Protein AF-A0AAN8EWN0-F1 (afdb_monomer_lite)

Organism: Trichostrongylus colubriformis (NCBI:txid6319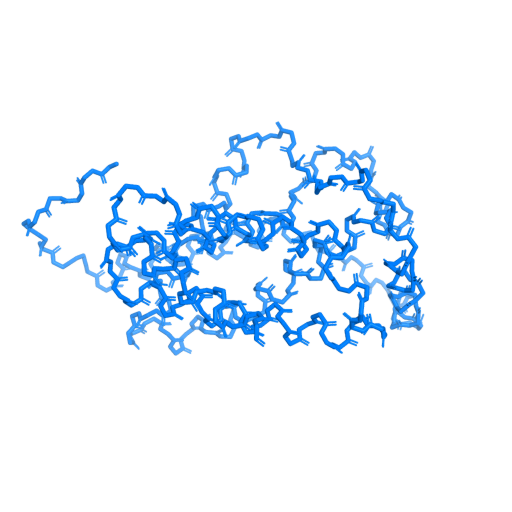)

pLDDT: mean 83.31, std 15.7, range [28.8, 97.0]

Structure (mmCIF, N/CA/C/O backbone):
data_AF-A0AAN8EWN0-F1
#
_entry.id   AF-A0AAN8EWN0-F1
#
loop_
_atom_site.group_PDB
_atom_site.id
_atom_site.type_symbol
_atom_site.label_atom_id
_atom_site.label_alt_id
_atom_site.label_comp_id
_atom_site.label_asym_id
_atom_site.label_entity_id
_atom_site.label_seq_id
_atom_site.pdbx_PDB_ins_code
_atom_site.Cartn_x
_atom_site.Cartn_y
_atom_site.Cartn_z
_atom_site.occupancy
_atom_site.B_iso_or_equiv
_atom_site.auth_seq_id
_atom_site.auth_comp_id
_atom_site.auth_asym_id
_atom_site.auth_atom_id
_atom_site.pdbx_PDB_model_num
ATOM 1 N N . MET A 1 1 ? -8.394 14.386 13.362 1.00 36.59 1 MET A N 1
ATOM 2 C CA . MET A 1 1 ? -9.702 14.010 13.940 1.00 36.59 1 MET A CA 1
ATOM 3 C C . MET A 1 1 ? -9.421 13.329 15.277 1.00 36.59 1 MET A C 1
ATOM 5 O O . MET A 1 1 ? -8.908 12.221 15.274 1.00 36.59 1 MET A O 1
ATOM 9 N N . ARG A 1 2 ? -9.574 14.026 16.414 1.00 28.80 2 ARG A N 1
ATOM 10 C CA . ARG A 1 2 ? -9.386 13.406 17.740 1.00 28.80 2 ARG A CA 1
ATOM 11 C C . ARG A 1 2 ? -10.613 12.540 18.017 1.00 28.80 2 ARG A C 1
ATOM 13 O O . ARG A 1 2 ? -11.717 13.071 18.034 1.00 28.80 2 ARG A O 1
ATOM 20 N N . LEU A 1 3 ? -10.412 11.236 18.166 1.00 39.28 3 LEU A N 1
ATOM 21 C CA . LEU A 1 3 ? -11.462 10.308 18.568 1.00 39.28 3 LEU A CA 1
ATOM 22 C C . LEU A 1 3 ? -11.752 10.523 20.061 1.00 39.28 3 LEU A C 1
ATOM 24 O O . LEU A 1 3 ? -10.843 10.489 20.890 1.00 39.28 3 LEU A O 1
ATOM 28 N N . ASP A 1 4 ? -13.006 10.847 20.362 1.00 33.34 4 ASP A N 1
ATOM 29 C CA . ASP A 1 4 ? -13.536 11.086 21.703 1.00 33.34 4 ASP A CA 1
ATOM 30 C C . ASP A 1 4 ? -13.502 9.774 22.527 1.00 33.34 4 ASP A C 1
ATOM 32 O O . ASP A 1 4 ? -13.934 8.739 22.016 1.00 33.34 4 ASP A O 1
ATOM 36 N N . PRO A 1 5 ? -13.009 9.761 23.784 1.00 40.59 5 PRO A N 1
ATOM 37 C CA . PRO A 1 5 ? -12.875 8.541 24.591 1.00 40.59 5 PRO A CA 1
ATOM 38 C C . PRO A 1 5 ? -14.204 7.883 24.995 1.00 40.59 5 PRO A C 1
ATOM 40 O O . PRO A 1 5 ? -14.198 6.802 25.581 1.00 40.59 5 PRO A O 1
ATOM 43 N N . SER A 1 6 ? -15.344 8.509 24.704 1.00 41.94 6 SER A N 1
ATOM 44 C CA . SER A 1 6 ? -16.688 8.042 25.068 1.00 41.94 6 SER A CA 1
ATOM 45 C C . SER A 1 6 ? -17.271 6.960 24.138 1.00 41.94 6 SER A C 1
ATOM 47 O O . SER A 1 6 ? -18.490 6.812 24.052 1.00 41.94 6 SER A O 1
ATOM 49 N N . HIS A 1 7 ? -16.427 6.181 23.447 1.00 46.91 7 HIS A N 1
ATOM 50 C CA . HIS A 1 7 ? -16.829 5.191 22.441 1.00 46.91 7 HIS A CA 1
ATOM 51 C C . HIS A 1 7 ? -17.875 4.178 22.948 1.00 46.91 7 HIS A C 1
ATOM 53 O O . HIS A 1 7 ? -17.554 3.089 23.424 1.00 46.91 7 HIS A O 1
ATOM 59 N N . GLN A 1 8 ? -19.151 4.477 22.688 1.00 46.50 8 GLN A N 1
ATOM 60 C CA . GLN A 1 8 ? -20.096 3.464 22.238 1.00 46.50 8 GLN A CA 1
ATOM 61 C C . GLN A 1 8 ? -19.407 2.701 21.105 1.00 46.50 8 GLN A C 1
ATOM 63 O O . GLN A 1 8 ? -19.072 3.280 20.069 1.00 46.50 8 GLN A O 1
ATOM 68 N N . HIS A 1 9 ? -19.127 1.415 21.318 1.00 59.38 9 HIS A N 1
ATOM 69 C CA . HIS A 1 9 ? -18.630 0.545 20.263 1.00 59.38 9 HIS A CA 1
ATOM 70 C C . HIS A 1 9 ? -19.565 0.678 19.057 1.00 59.38 9 HIS A C 1
ATOM 72 O O . HIS A 1 9 ? -20.738 0.312 19.146 1.00 59.38 9 HIS A O 1
ATOM 78 N N . TYR A 1 10 ? -19.065 1.219 17.939 1.00 68.19 10 TYR A N 1
ATOM 79 C CA . TYR A 1 10 ? -19.813 1.206 16.685 1.00 68.19 10 TYR A CA 1
ATOM 80 C C . TYR A 1 10 ? -20.301 -0.218 16.430 1.00 68.19 10 TYR A C 1
ATOM 82 O O . TYR A 1 10 ? -19.543 -1.180 16.611 1.00 68.19 10 TYR A O 1
ATOM 90 N N . SER A 1 11 ? -21.566 -0.356 16.031 1.00 84.00 11 SER A N 1
ATOM 91 C CA . SER A 1 11 ? -22.147 -1.676 15.812 1.00 84.00 11 SER A CA 1
ATOM 92 C C . SER A 1 11 ? -21.288 -2.469 14.821 1.00 84.00 11 SER A C 1
ATOM 94 O O . SER A 1 11 ? -20.677 -1.908 13.904 1.00 84.00 11 SER A O 1
ATOM 96 N N . ALA A 1 12 ? -21.227 -3.791 14.993 1.00 84.31 12 ALA A N 1
ATOM 97 C CA . ALA A 1 12 ? -20.472 -4.659 14.087 1.00 84.31 12 ALA A CA 1
ATOM 98 C C . ALA A 1 12 ? -20.878 -4.444 12.614 1.00 84.31 12 ALA A C 1
ATOM 100 O O . ALA A 1 12 ? -20.032 -4.487 11.724 1.00 84.31 12 ALA A O 1
ATOM 101 N N . GLN A 1 13 ? -22.151 -4.112 12.375 1.00 88.19 13 GLN A N 1
ATOM 102 C CA . GLN A 1 13 ? -22.680 -3.772 11.055 1.00 88.19 13 GLN A CA 1
ATOM 103 C C . GLN A 1 13 ? -22.034 -2.512 10.466 1.00 88.19 13 GLN A C 1
ATOM 105 O O . GLN A 1 13 ? -21.612 -2.541 9.315 1.00 88.19 13 GLN A O 1
ATOM 110 N N . VAL A 1 14 ? -21.892 -1.429 11.240 1.00 90.25 14 VAL A N 1
ATOM 111 C CA . VAL A 1 14 ? -21.248 -0.190 10.761 1.00 90.25 14 VAL A CA 1
ATOM 112 C C . VAL A 1 14 ? -19.791 -0.450 10.380 1.00 90.25 14 VAL A C 1
ATOM 114 O O . VAL A 1 14 ? -19.349 -0.023 9.314 1.00 90.25 14 VAL A O 1
ATOM 117 N N . ARG A 1 15 ? -19.057 -1.211 11.202 1.00 89.94 15 ARG A N 1
ATOM 118 C CA . ARG A 1 15 ? -17.666 -1.586 10.897 1.00 89.94 15 ARG A CA 1
ATOM 119 C C . ARG A 1 15 ? -17.571 -2.432 9.625 1.00 89.94 15 ARG A C 1
ATOM 121 O O . ARG A 1 15 ? -16.674 -2.222 8.813 1.00 89.94 15 ARG A O 1
ATOM 128 N N . GLN A 1 16 ? -18.516 -3.346 9.417 1.00 92.00 16 GLN A N 1
ATOM 129 C CA . GLN A 1 16 ? -18.584 -4.145 8.197 1.00 92.00 16 GLN A CA 1
ATOM 130 C C . GLN A 1 16 ? -18.899 -3.289 6.961 1.00 92.00 16 GLN A C 1
ATOM 132 O O . GLN A 1 16 ? -18.260 -3.473 5.929 1.00 92.00 16 GLN A O 1
ATOM 137 N N . TYR A 1 17 ? -19.834 -2.340 7.048 1.00 93.69 17 TYR A N 1
ATOM 138 C CA . TYR A 1 17 ? -20.141 -1.441 5.931 1.00 93.69 17 TYR A CA 1
ATOM 139 C C . TYR A 1 17 ? -18.965 -0.532 5.576 1.00 93.69 17 TYR A C 1
ATOM 141 O O . TYR A 1 17 ? -18.682 -0.358 4.394 1.00 93.69 17 TYR A O 1
ATOM 149 N N . ALA A 1 18 ? -18.234 -0.023 6.571 1.00 93.38 18 ALA A N 1
ATOM 150 C CA . ALA A 1 18 ? -17.010 0.739 6.331 1.00 93.38 18 ALA A CA 1
ATOM 151 C C . ALA A 1 18 ? -15.962 -0.090 5.565 1.00 93.38 18 ALA A C 1
ATOM 153 O O . ALA A 1 18 ? -15.340 0.418 4.635 1.00 93.38 18 ALA A O 1
ATOM 154 N N . MET A 1 19 ? -15.817 -1.379 5.900 1.00 94.38 19 MET A N 1
ATOM 155 C CA . MET A 1 19 ? -14.915 -2.294 5.190 1.00 94.38 19 MET A CA 1
ATOM 156 C C . MET A 1 19 ? -15.366 -2.621 3.765 1.00 94.38 19 MET A C 1
ATOM 158 O O . MET A 1 19 ? -14.533 -2.737 2.870 1.00 94.38 19 MET A O 1
ATOM 162 N N . GLU A 1 20 ? -16.667 -2.792 3.522 1.00 95.31 20 GLU A N 1
ATOM 163 C CA . GLU A 1 20 ? -17.161 -3.007 2.154 1.00 95.31 20 GLU A CA 1
ATOM 164 C C . GLU A 1 20 ? -17.027 -1.744 1.299 1.00 95.31 20 GLU A C 1
ATOM 166 O O . GLU A 1 20 ? -16.689 -1.831 0.116 1.00 95.31 20 GLU A O 1
ATOM 171 N N . LEU A 1 21 ? -17.238 -0.566 1.892 1.00 95.50 21 LEU A N 1
ATOM 172 C CA . LEU A 1 21 ? -17.039 0.704 1.206 1.00 95.50 21 LEU A CA 1
ATOM 173 C C . LEU A 1 21 ? -15.566 0.898 0.836 1.00 95.50 21 LEU A C 1
ATOM 175 O O . LEU A 1 21 ? -15.267 1.167 -0.325 1.00 95.50 21 LEU A O 1
ATOM 179 N N . SER A 1 22 ? -14.644 0.693 1.782 1.00 95.38 22 SER A N 1
ATOM 180 C CA . SER A 1 22 ? -13.209 0.816 1.508 1.00 95.38 22 SER A CA 1
ATOM 181 C C . SER A 1 22 ? -12.742 -0.189 0.456 1.00 95.38 22 SER A C 1
ATOM 183 O O . SER A 1 22 ? -12.018 0.170 -0.471 1.00 95.38 22 SER A O 1
ATOM 185 N N . ARG A 1 23 ? -13.227 -1.433 0.528 1.00 94.94 23 ARG A N 1
ATOM 186 C CA . ARG A 1 23 ? -12.988 -2.451 -0.498 1.00 94.94 23 ARG A CA 1
ATOM 187 C C . ARG A 1 23 ? -13.473 -2.001 -1.876 1.00 94.94 23 ARG A C 1
ATOM 189 O O . ARG A 1 23 ? -12.750 -2.193 -2.848 1.00 94.94 23 ARG A O 1
ATOM 196 N N . SER A 1 24 ? -14.663 -1.413 -1.962 1.00 93.94 24 SER A N 1
ATOM 197 C CA . SER A 1 24 ? -15.244 -0.942 -3.227 1.00 93.94 24 SER A CA 1
ATOM 198 C C . SER A 1 24 ? -14.448 0.220 -3.820 1.00 93.94 24 SER A C 1
ATOM 200 O O . SER A 1 24 ? -14.167 0.212 -5.015 1.00 93.94 24 SER A O 1
ATO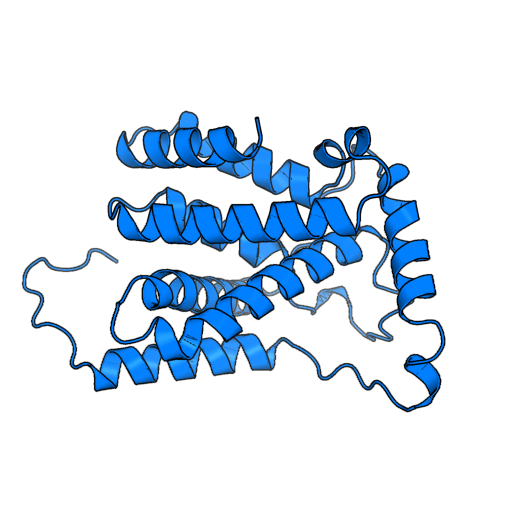M 202 N N . VAL A 1 25 ? -14.016 1.169 -2.983 1.00 93.62 25 VAL A N 1
ATOM 203 C CA . VAL A 1 25 ? -13.123 2.268 -3.385 1.00 93.62 25 VAL A CA 1
ATOM 204 C C . VAL A 1 25 ? -11.817 1.713 -3.952 1.00 93.62 25 VAL A C 1
ATOM 206 O O . VAL A 1 25 ? -11.452 2.039 -5.076 1.00 93.62 25 VAL A O 1
ATOM 209 N N . LEU A 1 26 ? -11.147 0.807 -3.236 1.00 92.44 26 LEU A N 1
ATOM 210 C CA . LEU A 1 26 ? -9.885 0.219 -3.698 1.00 92.44 26 LEU A CA 1
ATOM 211 C C . LEU A 1 26 ? -10.051 -0.552 -5.016 1.00 92.44 26 LEU A C 1
ATOM 213 O O . LEU A 1 26 ? -9.246 -0.390 -5.930 1.00 92.44 26 LEU A O 1
ATOM 217 N N . LEU A 1 27 ? -11.121 -1.343 -5.141 1.00 90.00 27 LEU A N 1
ATOM 218 C CA . LEU A 1 27 ? -11.434 -2.080 -6.367 1.00 90.00 27 LEU A CA 1
ATOM 219 C C . LEU A 1 27 ? -11.766 -1.159 -7.546 1.00 90.00 27 LEU A C 1
ATOM 221 O O . LEU A 1 27 ? -11.471 -1.526 -8.676 1.00 90.00 27 LEU A O 1
ATOM 225 N N . SER A 1 28 ? -12.332 0.027 -7.303 1.00 86.31 28 SER A N 1
ATOM 226 C CA . SER A 1 28 ? -12.645 0.989 -8.370 1.00 86.31 28 SER A CA 1
ATOM 227 C C . SER A 1 28 ? -11.400 1.511 -9.096 1.00 86.31 28 SER A C 1
ATOM 229 O O . SER A 1 28 ? -11.479 1.860 -10.271 1.00 86.31 28 SER A O 1
ATOM 231 N N . SER A 1 29 ? -10.247 1.496 -8.422 1.00 77.94 29 SER A N 1
ATOM 232 C CA . SER A 1 29 ? -8.954 1.885 -8.997 1.00 77.94 29 SER A CA 1
ATOM 233 C C . SER A 1 29 ? -8.167 0.732 -9.595 1.00 77.94 29 SER A C 1
ATOM 235 O O . SER A 1 29 ? -7.217 0.953 -10.349 1.00 77.94 29 SER A O 1
ATOM 237 N N . PHE A 1 30 ? -8.542 -0.506 -9.283 1.00 76.62 30 PHE A N 1
ATOM 238 C CA . PHE A 1 30 ? -7.982 -1.667 -9.953 1.00 76.62 30 PHE A CA 1
ATOM 239 C C . PHE A 1 30 ? -8.706 -1.790 -11.286 1.00 76.62 30 PHE A C 1
ATOM 241 O O . PHE A 1 30 ? -9.747 -2.435 -11.384 1.00 76.62 30 PHE A O 1
ATOM 248 N N . ALA A 1 31 ? -8.177 -1.113 -12.308 1.00 64.31 31 ALA A N 1
ATOM 249 C CA . ALA A 1 31 ? -8.687 -1.261 -13.660 1.00 64.31 31 ALA A CA 1
ATOM 250 C C . ALA A 1 31 ? -8.760 -2.762 -13.989 1.00 64.31 31 ALA A C 1
ATOM 252 O O . ALA A 1 31 ? -7.791 -3.481 -13.710 1.00 64.31 31 ALA A O 1
ATOM 253 N N . PRO A 1 32 ? -9.878 -3.262 -14.551 1.00 58.91 32 PRO A N 1
ATOM 254 C CA . PRO A 1 32 ? -9.894 -4.606 -15.087 1.00 58.91 32 PRO A CA 1
ATOM 255 C C . PRO A 1 32 ? -8.807 -4.650 -16.155 1.00 58.91 32 PRO A C 1
ATOM 257 O O . PRO A 1 32 ? -8.902 -3.998 -17.193 1.00 58.91 32 PRO A O 1
ATOM 260 N N . LEU A 1 33 ? -7.724 -5.360 -15.855 1.00 58.06 33 LEU A N 1
ATOM 261 C CA . LEU A 1 33 ? -6.748 -5.704 -16.866 1.00 58.06 33 LEU A CA 1
ATOM 262 C C . LEU A 1 33 ? -7.502 -6.604 -17.834 1.00 58.06 33 LEU A C 1
ATOM 264 O O . LEU A 1 33 ? -7.895 -7.710 -17.462 1.00 58.06 33 LEU A O 1
ATOM 268 N N . ASP A 1 34 ? -7.790 -6.086 -19.026 1.00 52.78 34 ASP A N 1
ATOM 269 C CA . ASP A 1 34 ? -8.396 -6.865 -20.096 1.00 52.78 34 ASP A CA 1
ATOM 270 C C . ASP A 1 34 ? -7.357 -7.879 -20.582 1.00 52.78 34 ASP A C 1
ATOM 272 O O . ASP A 1 34 ? -6.630 -7.679 -21.557 1.00 52.78 34 ASP A O 1
ATOM 276 N N . PHE A 1 35 ? -7.237 -8.969 -19.825 1.00 55.44 35 PHE A N 1
ATOM 277 C CA . PHE A 1 35 ? -6.488 -10.150 -20.204 1.00 55.44 35 PHE A CA 1
ATOM 278 C C . PHE A 1 35 ? -7.289 -10.923 -21.255 1.00 55.44 35 PHE A C 1
ATOM 280 O O . PHE A 1 35 ? -7.622 -12.087 -21.048 1.00 55.44 35 PHE A O 1
ATOM 287 N N . SER A 1 36 ? -7.620 -10.297 -22.391 1.00 56.38 36 SER A N 1
ATOM 288 C CA . SER A 1 36 ? -8.073 -11.071 -23.550 1.00 56.38 36 SER A CA 1
ATOM 289 C C . SER A 1 36 ? -7.067 -12.205 -23.801 1.00 56.38 36 SER A C 1
ATOM 291 O O . SER A 1 36 ? -5.873 -12.025 -23.539 1.00 56.38 36 SER A O 1
ATOM 293 N N . GLU A 1 37 ? -7.523 -13.355 -24.311 1.00 55.44 37 GLU A N 1
ATOM 294 C CA . GLU A 1 37 ? -6.761 -14.622 -24.434 1.00 55.44 37 GLU A CA 1
ATOM 295 C C . GLU A 1 37 ? -5.330 -14.479 -25.008 1.00 55.44 37 GLU A C 1
ATOM 297 O O . GLU A 1 37 ? -4.466 -15.327 -24.797 1.00 55.44 37 GLU A O 1
ATOM 302 N N . LYS A 1 38 ? -5.037 -13.377 -25.709 1.00 58.34 38 LYS A N 1
ATOM 303 C CA . LYS A 1 38 ? -3.718 -13.039 -26.261 1.00 58.34 38 LYS A CA 1
ATOM 304 C C . LYS A 1 38 ? -2.667 -12.620 -25.222 1.00 58.34 38 LYS A C 1
ATOM 306 O O . LYS A 1 38 ? -1.480 -12.706 -25.530 1.00 58.34 38 LYS A O 1
ATOM 311 N N . TRP A 1 39 ? -3.057 -12.150 -24.034 1.00 57.78 39 TRP A N 1
ATOM 312 C CA . TRP A 1 39 ? -2.120 -11.652 -23.012 1.00 57.78 39 TRP A CA 1
ATOM 313 C C . TRP A 1 39 ? -1.596 -12.733 -22.070 1.00 57.78 39 TRP A C 1
ATOM 315 O O . TRP A 1 39 ? -0.553 -12.526 -21.455 1.00 57.78 39 TRP A O 1
ATOM 325 N N . GLU A 1 40 ? -2.274 -13.878 -21.959 1.00 57.94 40 GLU A N 1
ATOM 326 C CA . GLU A 1 40 ? -1.870 -14.943 -21.031 1.00 57.94 40 GLU A CA 1
ATOM 327 C C . GLU A 1 40 ? -0.554 -15.617 -21.453 1.00 57.94 40 GLU A C 1
ATOM 329 O O . GLU A 1 40 ? 0.261 -15.998 -20.606 1.00 57.94 40 GLU A O 1
ATOM 334 N N . ILE A 1 41 ? -0.292 -15.705 -22.762 1.00 65.12 41 ILE A N 1
ATOM 335 C CA . ILE A 1 41 ? 0.922 -16.328 -23.297 1.00 65.12 41 ILE A CA 1
ATOM 336 C C . ILE A 1 41 ? 2.127 -15.411 -23.041 1.00 65.12 41 ILE A C 1
ATOM 338 O O . ILE A 1 41 ? 2.271 -14.343 -23.638 1.00 65.12 41 ILE A O 1
ATOM 342 N N . GLY A 1 42 ? 3.022 -15.845 -22.149 1.00 69.62 42 GLY A N 1
ATOM 343 C CA . GLY A 1 42 ? 4.269 -15.139 -21.843 1.00 69.62 42 GLY A CA 1
ATOM 344 C C . GLY A 1 42 ? 4.106 -13.913 -20.937 1.00 69.62 42 GLY A C 1
ATOM 345 O O . GLY A 1 42 ? 5.039 -13.119 -20.828 1.00 69.62 42 GLY A O 1
ATOM 346 N N . LEU A 1 43 ? 2.961 -13.739 -20.258 1.00 73.62 43 LEU A N 1
ATOM 347 C CA . LEU A 1 43 ? 2.746 -12.628 -19.316 1.00 73.62 43 LEU A CA 1
ATOM 348 C C . LEU A 1 43 ? 3.836 -12.575 -18.241 1.00 73.62 43 LEU A C 1
ATOM 350 O O . LEU A 1 43 ? 4.379 -11.512 -17.938 1.00 73.62 43 LEU A O 1
ATOM 354 N N . LYS A 1 44 ? 4.181 -13.747 -17.696 1.00 78.00 44 LYS A N 1
ATOM 355 C CA . LYS A 1 44 ? 5.271 -13.899 -16.732 1.00 78.00 44 LYS A CA 1
ATOM 356 C C . LYS A 1 44 ? 6.585 -13.391 -17.317 1.00 78.00 44 LYS A C 1
ATOM 358 O O . LYS A 1 44 ? 7.251 -12.593 -16.669 1.00 78.00 44 LYS A O 1
ATOM 363 N N . ASP A 1 45 ? 6.933 -13.806 -18.530 1.00 80.12 45 ASP A N 1
ATOM 364 C CA . ASP A 1 45 ? 8.198 -13.428 -19.164 1.00 80.12 45 ASP A CA 1
ATOM 365 C C . ASP A 1 45 ? 8.264 -11.920 -19.427 1.00 80.12 45 ASP A C 1
ATOM 367 O O . ASP A 1 45 ? 9.285 -11.297 -19.146 1.00 80.12 45 ASP A O 1
ATOM 371 N N . ARG A 1 46 ? 7.148 -11.305 -19.843 1.00 77.19 46 ARG A N 1
ATOM 372 C CA . ARG A 1 46 ? 7.036 -9.845 -20.008 1.00 77.19 46 ARG A CA 1
ATOM 373 C C . ARG A 1 46 ? 7.223 -9.095 -18.693 1.00 77.19 46 ARG A C 1
ATOM 375 O O . ARG A 1 46 ? 7.938 -8.095 -18.662 1.00 77.19 46 ARG A O 1
ATOM 382 N N . PHE A 1 47 ? 6.600 -9.561 -17.609 1.00 78.50 47 PHE A N 1
ATOM 383 C CA . PHE A 1 47 ? 6.808 -8.978 -16.284 1.00 78.50 47 PHE A CA 1
ATOM 384 C C . PHE A 1 47 ? 8.262 -9.123 -15.842 1.00 78.50 47 PHE A C 1
ATOM 386 O O . PHE A 1 47 ? 8.870 -8.133 -15.449 1.00 78.50 47 PHE A O 1
ATOM 393 N N . MET A 1 48 ? 8.845 -10.317 -15.971 1.00 80.38 48 MET A N 1
ATOM 394 C CA . MET A 1 48 ? 10.248 -10.557 -15.625 1.00 80.38 48 MET A CA 1
ATOM 395 C C . MET A 1 48 ? 11.197 -9.676 -16.445 1.00 80.38 48 MET A C 1
ATOM 397 O O . MET A 1 48 ? 12.169 -9.162 -15.901 1.00 80.38 48 MET A O 1
ATOM 401 N N . GLU A 1 49 ? 10.914 -9.442 -17.728 1.00 81.69 49 GLU A N 1
ATOM 402 C CA . GLU A 1 49 ? 11.684 -8.517 -18.563 1.00 81.69 49 GLU A CA 1
ATOM 403 C C . GLU A 1 49 ? 11.604 -7.072 -18.056 1.00 81.69 49 GLU A C 1
ATOM 405 O O . GLU A 1 49 ? 12.627 -6.391 -17.994 1.00 81.69 49 GLU A O 1
ATOM 410 N N . GLN A 1 50 ? 10.422 -6.603 -17.642 1.00 80.25 50 GLN A N 1
ATOM 411 C CA . GLN A 1 50 ? 10.312 -5.285 -17.014 1.00 80.25 50 GLN A CA 1
ATOM 412 C C . GLN A 1 50 ? 11.065 -5.231 -15.690 1.00 80.25 50 GLN A C 1
ATOM 414 O O . GLN A 1 50 ? 11.771 -4.263 -15.431 1.00 80.25 50 GLN A O 1
ATOM 419 N N . PHE A 1 51 ? 10.970 -6.273 -14.869 1.00 82.00 51 PHE A N 1
ATOM 420 C CA . PHE A 1 51 ? 11.631 -6.307 -13.572 1.00 82.00 51 PHE A CA 1
ATOM 421 C C . PHE A 1 51 ? 13.156 -6.353 -13.671 1.00 82.00 51 PHE A C 1
ATOM 423 O O . PHE A 1 51 ? 13.815 -5.749 -12.834 1.00 82.00 51 PHE A O 1
ATOM 430 N N . LYS A 1 52 ? 13.734 -6.908 -14.744 1.00 82.12 52 LYS A N 1
ATOM 431 C CA . LYS A 1 52 ? 15.172 -6.742 -15.036 1.00 82.12 52 LYS A CA 1
ATOM 432 C C . LYS A 1 52 ? 15.583 -5.275 -15.196 1.00 82.12 52 LYS A C 1
ATOM 434 O O . LYS A 1 52 ? 16.719 -4.918 -14.911 1.00 82.12 52 LYS A O 1
ATOM 439 N N . ARG A 1 53 ? 14.674 -4.386 -15.614 1.00 80.56 53 ARG A N 1
ATOM 440 C CA . ARG A 1 53 ? 14.967 -2.944 -15.711 1.00 80.56 53 ARG A CA 1
ATOM 441 C C . ARG A 1 53 ? 15.138 -2.283 -14.342 1.00 80.56 53 ARG A C 1
ATOM 443 O O . ARG A 1 53 ? 15.738 -1.215 -14.287 1.00 80.56 53 ARG A O 1
ATOM 450 N N . LEU A 1 54 ? 14.661 -2.907 -13.257 1.00 76.44 54 LEU A N 1
ATOM 451 C CA . LEU A 1 54 ? 14.877 -2.417 -11.890 1.00 76.44 54 LEU A CA 1
ATOM 452 C C . LEU A 1 54 ? 16.365 -2.389 -11.516 1.00 76.44 54 LEU A C 1
ATOM 454 O O . LEU A 1 54 ? 16.769 -1.517 -10.754 1.00 76.44 54 LEU A O 1
ATOM 458 N N . GLU A 1 55 ? 17.184 -3.286 -12.076 1.00 76.25 55 GLU A N 1
ATOM 459 C CA . GLU A 1 55 ? 18.634 -3.341 -11.819 1.00 76.25 55 GLU A CA 1
ATOM 460 C C . GLU A 1 55 ? 19.360 -2.075 -12.291 1.00 76.25 55 GLU A C 1
ATOM 462 O O . GLU A 1 55 ? 20.366 -1.673 -11.711 1.00 76.25 55 GLU A O 1
ATOM 467 N N . ASN A 1 56 ? 18.815 -1.409 -13.312 1.00 76.25 56 ASN A N 1
ATOM 468 C CA . ASN A 1 56 ? 19.397 -0.216 -13.924 1.00 76.25 56 ASN A CA 1
ATOM 469 C C . ASN A 1 56 ? 18.708 1.073 -13.458 1.00 76.25 56 ASN A C 1
ATOM 471 O O . ASN A 1 56 ? 18.693 2.066 -14.190 1.00 76.25 56 ASN A O 1
ATOM 475 N N . ALA A 1 57 ? 18.096 1.061 -12.270 1.00 70.94 57 ALA A N 1
ATOM 476 C CA . ALA A 1 57 ? 17.391 2.226 -11.767 1.00 70.94 57 ALA A CA 1
ATOM 477 C C . ALA A 1 57 ? 18.346 3.399 -11.490 1.00 70.94 57 ALA A C 1
ATOM 479 O O . ALA A 1 57 ? 19.262 3.240 -10.683 1.00 70.94 57 ALA A O 1
ATOM 480 N N . PRO A 1 58 ? 18.164 4.577 -12.125 1.00 73.88 58 PRO A N 1
ATOM 481 C CA . PRO A 1 58 ? 19.009 5.723 -11.838 1.00 73.88 58 PRO A CA 1
ATOM 482 C C . PRO A 1 58 ? 18.663 6.296 -10.463 1.00 73.88 58 PRO A C 1
ATOM 484 O O . PRO A 1 58 ? 17.489 6.468 -10.124 1.00 73.88 58 PRO A O 1
ATOM 487 N N . ASP A 1 59 ? 19.691 6.684 -9.709 1.00 72.56 59 ASP A N 1
ATOM 488 C CA . ASP A 1 59 ? 19.539 7.205 -8.346 1.00 72.56 59 ASP A CA 1
ATOM 489 C C . ASP A 1 59 ? 18.663 8.472 -8.275 1.00 72.56 59 ASP A C 1
ATOM 491 O O . ASP A 1 59 ? 18.064 8.757 -7.240 1.00 72.56 59 ASP A O 1
ATOM 495 N N . SER A 1 60 ? 18.526 9.229 -9.366 1.00 74.69 60 SER A N 1
ATOM 496 C CA . SER A 1 60 ? 17.688 10.434 -9.433 1.00 74.69 60 SER A CA 1
ATOM 497 C C . SER A 1 60 ? 16.185 10.160 -9.577 1.00 74.69 60 SER A C 1
ATOM 499 O O . SER A 1 60 ? 15.392 11.097 -9.493 1.00 74.69 60 SER A O 1
ATOM 501 N N . CYS A 1 61 ? 15.764 8.910 -9.799 1.00 74.00 61 CYS A N 1
ATOM 502 C CA . CYS A 1 61 ? 14.359 8.605 -10.054 1.00 74.00 61 CYS A CA 1
ATOM 503 C C . CYS A 1 61 ? 13.513 8.613 -8.776 1.00 74.00 61 CYS A C 1
ATOM 505 O O . CYS A 1 61 ? 13.811 7.923 -7.801 1.00 74.00 61 CYS A O 1
ATOM 507 N N . THR A 1 62 ? 12.417 9.364 -8.788 1.00 78.06 62 THR A N 1
ATOM 508 C CA . THR A 1 62 ? 11.450 9.415 -7.691 1.00 78.06 62 THR A CA 1
ATOM 509 C C . THR A 1 62 ? 10.254 8.505 -7.958 1.00 78.06 62 THR A C 1
ATOM 511 O O . THR A 1 62 ? 9.991 8.091 -9.086 1.00 78.06 62 THR A O 1
ATOM 514 N N . VAL A 1 63 ? 9.526 8.168 -6.893 1.00 82.06 63 VAL A N 1
ATOM 515 C CA . VAL A 1 63 ? 8.288 7.387 -6.997 1.00 82.06 63 VAL A CA 1
ATOM 516 C C . VAL A 1 63 ? 7.242 8.185 -7.775 1.00 82.06 63 VAL A C 1
ATOM 518 O O . VAL A 1 63 ? 7.096 9.392 -7.571 1.00 82.06 63 VAL A O 1
ATOM 521 N N . PHE A 1 64 ? 6.510 7.508 -8.662 1.00 83.88 64 PHE A N 1
ATOM 522 C CA . PHE A 1 64 ? 5.363 8.104 -9.338 1.00 83.88 64 PHE A CA 1
ATOM 523 C C . PHE A 1 64 ? 4.293 8.483 -8.310 1.00 83.88 64 PHE A C 1
ATOM 525 O O . PHE A 1 64 ? 3.975 7.709 -7.411 1.00 83.88 64 PHE A O 1
ATOM 532 N N . ARG A 1 65 ? 3.722 9.678 -8.449 1.00 84.81 65 ARG A N 1
ATOM 533 C CA . ARG A 1 65 ? 2.673 10.174 -7.562 1.00 84.81 65 ARG A CA 1
ATOM 534 C C . ARG A 1 65 ? 1.496 10.654 -8.393 1.00 84.81 65 ARG A C 1
ATOM 536 O O . ARG A 1 65 ? 1.679 11.446 -9.316 1.00 84.81 65 ARG A O 1
ATOM 543 N N . CYS A 1 66 ? 0.298 10.187 -8.054 1.00 85.94 66 CYS A N 1
ATOM 544 C CA . CYS A 1 66 ? -0.928 10.618 -8.709 1.00 85.94 66 CYS A CA 1
ATOM 545 C C . CYS A 1 66 ? -1.126 12.130 -8.522 1.00 85.94 66 CYS A C 1
ATOM 547 O O . CYS A 1 66 ? -1.099 12.631 -7.400 1.00 85.94 66 CYS A O 1
ATOM 549 N N . ALA A 1 67 ? -1.373 12.858 -9.616 1.00 85.44 67 ALA A N 1
ATOM 550 C CA . ALA A 1 67 ? -1.568 14.310 -9.577 1.00 85.44 67 ALA A CA 1
ATOM 551 C C . ALA A 1 67 ? -2.873 14.731 -8.870 1.00 85.44 67 ALA A C 1
ATOM 553 O O . ALA A 1 67 ? -3.004 15.865 -8.405 1.00 85.44 67 ALA A O 1
ATOM 554 N N . ARG A 1 68 ? -3.862 13.830 -8.792 1.00 87.06 68 ARG A N 1
ATOM 555 C CA . ARG A 1 68 ? -5.159 14.072 -8.147 1.00 87.06 68 ARG A CA 1
ATOM 556 C C . ARG A 1 68 ? -5.073 13.745 -6.658 1.00 87.06 68 ARG A C 1
ATOM 558 O O . ARG A 1 68 ? -5.534 12.697 -6.216 1.00 87.06 68 ARG A O 1
ATOM 565 N N . GLU A 1 69 ? -4.520 14.664 -5.871 1.00 88.50 69 GLU A N 1
ATOM 566 C CA . GLU A 1 69 ? -4.331 14.471 -4.421 1.00 88.50 69 GLU A CA 1
ATOM 567 C C . GLU A 1 69 ? -5.637 14.161 -3.664 1.00 88.50 69 GLU A C 1
ATOM 569 O O . GLU A 1 69 ? -5.620 13.394 -2.706 1.00 88.50 69 GLU A O 1
ATOM 574 N N . GLY A 1 70 ? -6.783 14.697 -4.107 1.00 89.69 70 GLY A N 1
ATOM 575 C CA . GLY A 1 70 ? -8.089 14.381 -3.512 1.00 89.69 70 GLY A CA 1
ATOM 576 C C . GLY A 1 70 ? -8.464 12.904 -3.665 1.00 89.69 70 GLY A C 1
ATOM 577 O O . GLY A 1 70 ? -8.762 12.229 -2.682 1.00 89.69 70 GLY A O 1
ATOM 578 N N . ASP A 1 71 ? -8.376 12.380 -4.888 1.00 88.69 71 ASP A N 1
ATOM 579 C CA . ASP A 1 71 ? -8.591 10.960 -5.181 1.00 88.69 71 ASP A CA 1
ATOM 580 C C . ASP A 1 71 ? -7.583 10.083 -4.437 1.00 88.69 71 ASP A C 1
ATOM 582 O O . A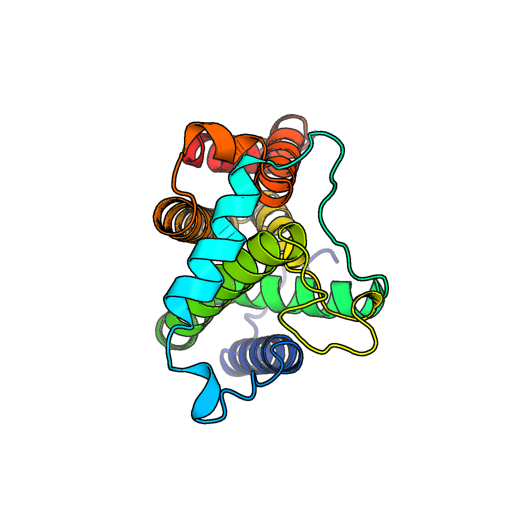SP A 1 71 ? -7.934 9.035 -3.889 1.00 88.69 71 ASP A O 1
ATOM 586 N N . ARG A 1 72 ? -6.326 10.534 -4.389 1.00 91.12 72 ARG A N 1
ATOM 587 C CA . ARG A 1 72 ? -5.246 9.847 -3.691 1.00 91.12 72 ARG A CA 1
ATOM 588 C C . ARG A 1 72 ? -5.524 9.721 -2.196 1.00 91.12 72 ARG A C 1
ATOM 590 O O . ARG A 1 72 ? -5.343 8.641 -1.636 1.00 91.12 72 ARG A O 1
ATOM 597 N N . GLY A 1 73 ? -6.016 10.793 -1.575 1.00 92.94 73 GLY A N 1
ATOM 598 C CA . GLY A 1 73 ? -6.436 10.813 -0.176 1.00 92.94 73 GLY A CA 1
ATOM 599 C C . GLY A 1 73 ? -7.536 9.795 0.110 1.00 92.94 73 GLY A C 1
ATOM 600 O O . GLY A 1 73 ? -7.388 8.983 1.016 1.00 92.94 73 GLY A O 1
ATOM 601 N N . VAL A 1 74 ? -8.577 9.749 -0.728 1.00 93.69 74 VAL A N 1
ATOM 602 C CA . VAL A 1 74 ? -9.684 8.785 -0.580 1.00 93.69 74 VAL A CA 1
ATOM 603 C C . VAL A 1 74 ? -9.191 7.333 -0.633 1.00 93.69 74 VAL A C 1
ATOM 605 O O . VAL A 1 74 ? -9.635 6.497 0.155 1.00 93.69 74 VAL A O 1
ATOM 608 N N . HIS A 1 75 ? -8.245 7.021 -1.521 1.00 93.50 75 HIS A N 1
ATOM 609 C CA . HIS A 1 75 ? -7.660 5.680 -1.607 1.00 93.50 75 HIS A CA 1
ATOM 610 C C . HIS A 1 75 ? -6.726 5.356 -0.444 1.00 93.50 75 HIS A C 1
ATOM 612 O O . HIS A 1 75 ? -6.742 4.225 0.041 1.00 93.50 75 HIS A O 1
ATOM 618 N N . SER A 1 76 ? -5.940 6.332 0.011 1.00 94.44 76 SER A N 1
ATOM 619 C CA . SER A 1 76 ? -5.095 6.192 1.198 1.00 94.44 76 SER A CA 1
ATOM 620 C C . SER A 1 76 ? -5.947 5.897 2.434 1.00 94.44 76 SER A C 1
ATOM 622 O O . SER A 1 76 ? -5.703 4.915 3.131 1.00 94.44 76 SER A O 1
ATOM 624 N N . ASP A 1 77 ? -7.026 6.656 2.640 1.00 94.94 77 ASP A N 1
ATOM 625 C CA . ASP A 1 77 ? -7.967 6.453 3.744 1.00 94.94 77 ASP A CA 1
ATOM 626 C C . ASP A 1 77 ? -8.664 5.090 3.647 1.00 94.94 77 ASP A C 1
ATOM 628 O O . ASP A 1 77 ? -8.766 4.365 4.638 1.00 94.94 77 ASP A O 1
ATOM 632 N N . ALA A 1 78 ? -9.101 4.691 2.447 1.00 96.06 78 ALA A N 1
ATOM 633 C CA . ALA A 1 78 ? -9.691 3.374 2.219 1.00 96.06 78 ALA A CA 1
ATOM 634 C C . ALA A 1 78 ? -8.705 2.238 2.537 1.00 96.06 78 ALA A C 1
ATOM 636 O O . ALA A 1 78 ? -9.074 1.246 3.176 1.00 96.06 78 ALA A O 1
ATOM 637 N N . LEU A 1 79 ? -7.440 2.388 2.141 1.00 96.12 79 LEU A N 1
ATOM 638 C CA . LEU A 1 79 ? -6.391 1.437 2.482 1.00 96.12 79 LEU A CA 1
ATOM 639 C C . LEU A 1 79 ? -6.161 1.405 3.996 1.00 96.12 79 LEU A C 1
ATOM 641 O O . LEU A 1 79 ? -6.058 0.329 4.579 1.00 96.12 79 LEU A O 1
ATOM 645 N N . MET A 1 80 ? -6.181 2.559 4.656 1.00 95.38 80 MET A N 1
ATOM 646 C CA . MET A 1 80 ? -6.000 2.660 6.099 1.00 95.38 80 MET A CA 1
ATOM 647 C C . MET A 1 80 ? -7.147 1.993 6.874 1.00 95.38 80 MET A C 1
ATOM 649 O O . MET A 1 80 ? -6.904 1.235 7.813 1.00 95.38 80 MET A O 1
ATOM 653 N N . ILE A 1 81 ? -8.396 2.142 6.416 1.00 94.81 81 ILE A N 1
ATOM 654 C CA . ILE A 1 81 ? -9.551 1.389 6.941 1.00 94.81 81 ILE A CA 1
ATOM 655 C C . ILE A 1 81 ? -9.310 -0.122 6.833 1.00 94.81 81 ILE A C 1
ATOM 657 O O . ILE A 1 81 ? -9.614 -0.859 7.771 1.00 94.81 81 ILE A O 1
ATOM 661 N N . LEU A 1 82 ? -8.735 -0.593 5.722 1.00 95.62 82 LEU A N 1
ATOM 662 C CA . LEU A 1 82 ? -8.421 -2.008 5.527 1.00 95.62 82 LEU A CA 1
ATOM 663 C C . LEU A 1 82 ? -7.352 -2.506 6.519 1.00 95.62 82 LEU A C 1
ATOM 665 O O . LEU A 1 82 ? -7.544 -3.571 7.109 1.00 95.62 82 LEU A O 1
ATOM 669 N N . PHE A 1 83 ? -6.281 -1.736 6.754 1.00 95.19 83 PHE A N 1
ATOM 670 C CA . PHE A 1 83 ? -5.266 -2.034 7.780 1.00 95.19 83 PHE A CA 1
ATOM 671 C C . PHE A 1 83 ? -5.882 -2.109 9.187 1.00 95.19 83 PHE A C 1
ATOM 673 O O . PHE A 1 83 ? -5.653 -3.075 9.914 1.00 95.19 83 PHE A O 1
ATOM 680 N N . CYS A 1 84 ? -6.739 -1.152 9.549 1.00 92.25 84 CYS A N 1
ATOM 681 C CA . CYS A 1 84 ? -7.450 -1.170 10.829 1.00 92.25 84 CYS A CA 1
ATOM 682 C C . CYS A 1 84 ? -8.395 -2.379 10.947 1.00 92.25 84 CYS A C 1
ATOM 684 O O . CYS A 1 84 ? -8.471 -3.035 11.989 1.00 92.25 84 CYS A O 1
ATOM 686 N N . GLY A 1 85 ? -9.111 -2.704 9.869 1.00 91.50 85 GLY A N 1
ATOM 687 C CA . GLY A 1 85 ? -10.119 -3.758 9.853 1.00 91.50 85 GLY A CA 1
ATOM 688 C C . GLY A 1 85 ? -9.556 -5.164 10.034 1.00 91.50 85 GLY A C 1
ATOM 689 O O . GLY A 1 85 ? -10.188 -5.988 10.695 1.00 91.50 85 GLY A O 1
ATOM 690 N N . ILE A 1 86 ? -8.361 -5.455 9.508 1.00 93.81 86 ILE A N 1
ATOM 691 C CA . ILE A 1 86 ? -7.751 -6.790 9.646 1.00 93.81 86 ILE A CA 1
ATOM 692 C C . ILE A 1 86 ? -7.265 -7.112 11.061 1.00 93.81 86 ILE A C 1
ATOM 694 O O . ILE A 1 86 ? -7.017 -8.282 11.365 1.00 93.81 86 ILE A O 1
ATOM 698 N N . VAL A 1 87 ? -7.144 -6.110 11.931 1.00 91.12 87 VAL A N 1
ATOM 699 C CA . VAL A 1 87 ? -6.858 -6.335 13.350 1.00 91.12 87 VAL A CA 1
ATOM 700 C C . VAL A 1 87 ? -8.093 -6.889 14.065 1.00 91.12 87 VAL A C 1
ATOM 702 O O . VAL A 1 87 ? -7.986 -7.800 14.890 1.00 91.12 87 VAL A O 1
ATOM 705 N N . GLY A 1 88 ? -9.282 -6.382 13.727 1.00 85.62 88 GLY A N 1
ATOM 706 C CA . GLY A 1 88 ? -10.537 -6.808 14.341 1.00 85.62 88 GLY A CA 1
ATOM 707 C C . GLY A 1 88 ? -10.799 -8.296 14.113 1.00 85.62 88 GLY A C 1
ATOM 708 O O . GLY A 1 88 ? -10.930 -8.741 12.973 1.00 85.62 88 GLY A O 1
ATOM 709 N N . LYS A 1 89 ? -10.912 -9.082 15.195 1.00 82.94 89 LYS A N 1
ATOM 710 C CA . LYS A 1 89 ? -11.130 -10.543 15.122 1.00 82.94 89 LYS A CA 1
ATOM 711 C C . LYS A 1 89 ? -12.365 -10.921 14.294 1.00 82.94 89 LYS A C 1
ATOM 713 O O . LYS A 1 89 ? -12.356 -11.962 13.644 1.00 82.94 89 LYS A O 1
ATOM 718 N N . ASP A 1 90 ? -13.396 -10.079 14.309 1.00 87.19 90 ASP A N 1
ATOM 719 C CA . ASP A 1 90 ? -14.658 -10.277 13.595 1.00 87.19 90 ASP A CA 1
ATOM 720 C C . ASP A 1 90 ? -14.551 -10.044 12.081 1.00 87.19 90 ASP A C 1
ATOM 722 O O . ASP A 1 90 ? -15.189 -10.749 11.303 1.00 87.19 90 ASP A O 1
ATOM 726 N N . LEU A 1 91 ? -13.714 -9.096 11.649 1.00 91.06 91 LEU A N 1
ATOM 727 C CA . LEU A 1 91 ? -13.560 -8.732 10.236 1.00 91.06 91 LEU A CA 1
ATOM 728 C C . LEU A 1 91 ? -12.380 -9.463 9.579 1.00 91.06 91 LEU A C 1
ATOM 730 O O . LEU A 1 91 ? -12.408 -9.745 8.379 1.00 91.06 91 LEU A O 1
ATOM 734 N N . ARG A 1 92 ? -11.355 -9.831 10.356 1.00 92.00 92 ARG A N 1
ATOM 735 C CA . ARG A 1 92 ? -10.120 -10.448 9.860 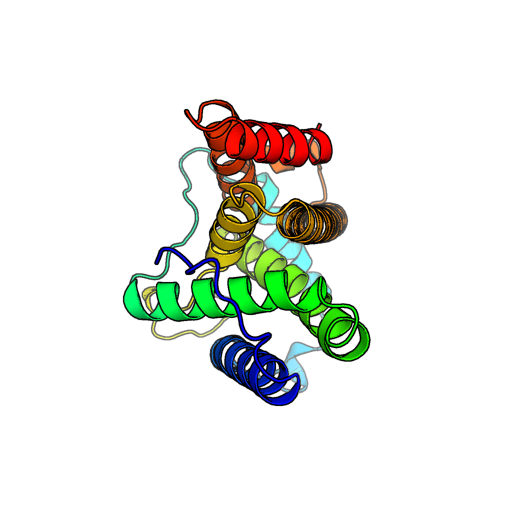1.00 92.00 92 ARG A CA 1
ATOM 736 C C . ARG A 1 92 ? -10.373 -11.675 8.992 1.00 92.00 92 ARG A C 1
ATOM 738 O O . ARG A 1 92 ? -9.830 -11.756 7.895 1.00 92.00 92 ARG A O 1
ATOM 745 N N . SER A 1 93 ? -11.194 -12.620 9.447 1.00 91.50 93 SER A N 1
ATOM 746 C CA . SER A 1 93 ? -11.469 -13.862 8.704 1.00 91.50 93 SER A CA 1
ATOM 747 C C . SER A 1 93 ? -12.053 -13.598 7.311 1.00 91.50 93 SER A C 1
ATOM 749 O O . SER A 1 93 ? -11.755 -14.334 6.370 1.00 91.50 93 SER A O 1
ATOM 751 N N . LYS A 1 94 ? -12.828 -12.517 7.169 1.00 93.75 94 LYS A N 1
ATOM 752 C CA . LYS A 1 94 ? -13.488 -12.124 5.925 1.00 93.75 94 LYS A CA 1
ATOM 753 C C . LYS A 1 94 ? -12.568 -11.340 4.983 1.00 93.75 94 LYS A C 1
ATOM 755 O O . LYS A 1 94 ? -12.581 -11.599 3.782 1.00 93.75 94 LYS A O 1
ATOM 760 N N . TYR A 1 95 ? -11.757 -10.414 5.504 1.00 95.56 95 TYR A N 1
ATOM 761 C CA . TYR A 1 95 ? -10.991 -9.473 4.669 1.00 95.56 95 TYR A CA 1
ATOM 762 C C . TYR A 1 95 ? -9.490 -9.758 4.574 1.00 95.56 95 TYR A C 1
ATOM 764 O O . TYR A 1 95 ? -8.839 -9.167 3.718 1.00 95.56 95 TYR A O 1
ATOM 772 N N . ILE A 1 96 ? -8.917 -10.678 5.364 1.00 95.00 96 ILE A N 1
ATOM 773 C CA . ILE A 1 96 ? -7.460 -10.916 5.352 1.00 95.00 96 ILE A CA 1
ATOM 774 C C . ILE A 1 96 ? -6.938 -11.334 3.973 1.00 95.00 96 ILE A C 1
ATOM 776 O O . ILE A 1 96 ? -5.882 -10.882 3.548 1.00 95.00 96 ILE A O 1
ATOM 780 N N . LYS A 1 97 ? -7.700 -12.147 3.227 1.00 95.50 97 LYS A N 1
ATOM 781 C CA . LYS A 1 97 ? -7.323 -12.530 1.858 1.00 95.50 97 LYS A CA 1
ATOM 782 C C . LYS A 1 97 ? -7.278 -11.310 0.938 1.00 95.50 97 LYS A C 1
ATOM 784 O O . LYS A 1 97 ? -6.327 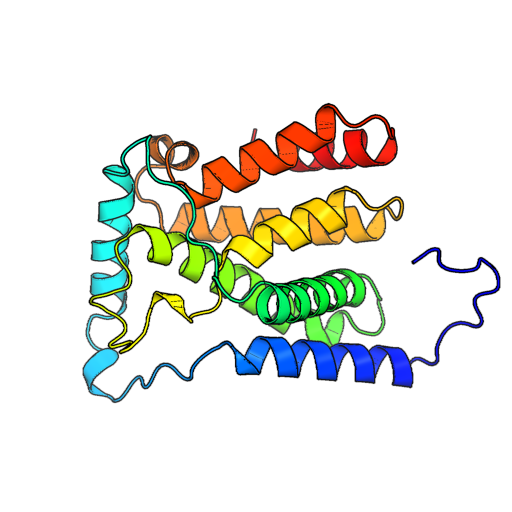-11.163 0.182 1.00 95.50 97 LYS A O 1
ATOM 789 N N . PHE A 1 98 ? -8.280 -10.435 1.040 1.00 95.62 98 PHE A N 1
ATOM 790 C CA . PHE A 1 98 ? -8.334 -9.201 0.261 1.00 95.62 98 PHE A CA 1
ATOM 791 C C . PHE A 1 98 ? -7.184 -8.260 0.631 1.00 95.62 98 PHE A C 1
ATOM 793 O O . PHE A 1 98 ? -6.504 -7.779 -0.263 1.00 95.62 98 PHE A O 1
ATOM 800 N N . PHE A 1 99 ? -6.898 -8.076 1.922 1.00 96.44 99 PHE A N 1
ATOM 801 C CA . PHE A 1 99 ? -5.737 -7.314 2.387 1.00 96.44 99 PHE A CA 1
ATOM 802 C C . PHE A 1 99 ? -4.426 -7.838 1.795 1.00 96.44 99 PHE A C 1
ATOM 804 O O . PHE A 1 99 ? -3.694 -7.071 1.172 1.00 96.44 99 PHE A O 1
ATOM 811 N N . ASN A 1 100 ? -4.163 -9.144 1.904 1.00 96.06 100 ASN A N 1
ATOM 812 C CA . ASN A 1 100 ? -2.941 -9.744 1.368 1.00 96.06 100 ASN A CA 1
ATOM 813 C C . ASN A 1 100 ? -2.819 -9.509 -0.147 1.00 96.06 100 ASN A C 1
ATOM 815 O O . ASN A 1 100 ? -1.747 -9.156 -0.635 1.00 96.06 100 ASN A O 1
ATOM 819 N N . THR A 1 101 ? -3.911 -9.693 -0.898 1.00 94.81 101 THR A N 1
ATOM 820 C CA . THR A 1 101 ? -3.935 -9.457 -2.349 1.00 94.81 101 THR A CA 1
ATOM 821 C C . THR A 1 101 ? -3.715 -7.986 -2.688 1.00 94.81 101 THR A C 1
ATOM 823 O O . THR A 1 101 ? -2.910 -7.695 -3.566 1.00 94.81 101 THR A O 1
ATOM 826 N N . THR A 1 102 ? -4.364 -7.065 -1.977 1.00 95.31 102 THR A N 1
ATOM 827 C CA . THR A 1 102 ? -4.233 -5.616 -2.177 1.00 95.31 102 THR A CA 1
ATOM 828 C C . THR A 1 102 ? -2.806 -5.139 -1.930 1.00 95.31 102 THR A C 1
ATOM 830 O O . THR A 1 102 ? -2.253 -4.439 -2.773 1.00 95.31 102 THR A O 1
ATOM 833 N N . VAL A 1 103 ? -2.171 -5.557 -0.829 1.00 96.56 103 VAL A N 1
ATOM 834 C CA . VAL A 1 103 ? -0.778 -5.181 -0.533 1.00 96.56 103 VAL A CA 1
ATOM 835 C C . VAL A 1 103 ? 0.163 -5.692 -1.625 1.00 96.56 103 VAL A C 1
ATOM 837 O O . VAL A 1 103 ? 0.987 -4.934 -2.133 1.00 96.56 103 VAL A O 1
ATOM 840 N N . ARG A 1 104 ? 0.012 -6.954 -2.047 1.00 95.00 104 ARG A N 1
ATOM 841 C CA . ARG A 1 104 ? 0.835 -7.534 -3.122 1.00 95.00 104 ARG A CA 1
ATOM 842 C C . ARG A 1 104 ? 0.622 -6.833 -4.459 1.00 95.00 104 ARG A C 1
ATOM 844 O O . ARG A 1 104 ? 1.593 -6.546 -5.151 1.00 95.00 104 ARG A O 1
ATOM 851 N N . TYR A 1 105 ? -0.630 -6.545 -4.805 1.00 92.12 105 TYR A N 1
ATOM 852 C CA . TYR A 1 105 ? -0.985 -5.832 -6.026 1.00 92.12 105 TYR A CA 1
ATOM 853 C C . TYR A 1 105 ? -0.369 -4.429 -6.048 1.00 92.12 105 TYR A C 1
ATOM 855 O O . TYR A 1 105 ? 0.322 -4.094 -7.006 1.00 92.12 105 TYR A O 1
ATOM 863 N N . LEU A 1 106 ? -0.550 -3.640 -4.983 1.00 93.06 106 LEU A N 1
ATOM 864 C CA . LEU A 1 106 ? 0.008 -2.287 -4.892 1.00 93.06 106 LEU A CA 1
ATOM 865 C C . LEU A 1 106 ? 1.542 -2.301 -4.903 1.00 93.06 106 LEU A C 1
ATOM 867 O O . LEU A 1 106 ? 2.146 -1.438 -5.530 1.00 93.06 106 LEU A O 1
ATOM 871 N N . THR A 1 107 ? 2.171 -3.315 -4.296 1.00 93.75 107 THR A N 1
ATOM 872 C CA . THR A 1 107 ? 3.629 -3.509 -4.375 1.00 93.75 107 THR A CA 1
ATOM 873 C C . THR A 1 107 ? 4.075 -3.759 -5.815 1.00 93.75 107 THR A C 1
ATOM 875 O O . THR A 1 107 ? 4.971 -3.083 -6.310 1.00 93.75 107 THR A O 1
ATOM 878 N N . LEU A 1 108 ? 3.433 -4.699 -6.518 1.00 90.31 108 LEU A N 1
ATOM 879 C CA . LEU A 1 108 ? 3.740 -4.980 -7.924 1.00 90.31 108 LEU A CA 1
ATOM 880 C C . LEU A 1 108 ? 3.521 -3.746 -8.798 1.00 90.31 108 LEU A C 1
ATOM 882 O O . LEU A 1 108 ? 4.354 -3.435 -9.644 1.00 90.31 108 LEU A O 1
ATOM 886 N N . GLN A 1 109 ? 2.418 -3.032 -8.585 1.00 88.44 109 GLN A N 1
ATOM 887 C CA . GLN A 1 109 ? 2.124 -1.794 -9.286 1.00 88.44 109 GLN A CA 1
ATOM 888 C C . GLN A 1 109 ? 3.229 -0.752 -9.062 1.00 88.44 109 GLN A C 1
ATOM 890 O O . GLN A 1 109 ? 3.750 -0.240 -10.048 1.00 88.44 109 GLN A O 1
ATOM 895 N N . ALA A 1 110 ? 3.634 -0.496 -7.816 1.00 89.56 110 ALA A N 1
ATOM 896 C CA . ALA A 1 110 ? 4.668 0.488 -7.500 1.00 89.56 110 ALA A CA 1
ATOM 897 C C . ALA A 1 110 ? 6.041 0.127 -8.093 1.00 89.56 110 ALA A C 1
ATOM 899 O O . ALA A 1 110 ? 6.760 0.991 -8.592 1.00 89.56 110 ALA A O 1
ATOM 900 N N . LEU A 1 111 ? 6.398 -1.163 -8.093 1.00 88.25 111 LEU A N 1
ATOM 901 C CA . LEU A 1 111 ? 7.616 -1.642 -8.754 1.00 88.25 111 LEU A CA 1
ATOM 902 C C . LEU A 1 111 ? 7.551 -1.421 -10.273 1.00 88.25 111 LEU A C 1
ATOM 904 O O . LEU A 1 111 ? 8.540 -1.036 -10.891 1.00 88.25 111 LEU A O 1
ATOM 908 N N . LEU A 1 112 ? 6.385 -1.627 -10.886 1.00 83.38 112 LEU A N 1
ATOM 909 C CA . LEU A 1 112 ? 6.201 -1.467 -12.329 1.00 83.38 112 LEU A CA 1
ATOM 910 C C . LEU A 1 112 ? 6.092 -0.011 -12.781 1.00 83.38 112 LEU A C 1
ATOM 912 O O . LEU A 1 112 ? 6.484 0.295 -13.907 1.00 83.38 112 LEU A O 1
ATOM 916 N N . GLU A 1 113 ? 5.578 0.877 -11.931 1.00 81.38 113 GLU A N 1
ATOM 917 C CA . GLU A 1 113 ? 5.548 2.324 -12.172 1.00 81.38 113 GLU A CA 1
ATOM 918 C C . GLU A 1 113 ? 6.948 2.851 -12.509 1.00 81.38 113 GLU A C 1
ATOM 920 O O . GLU A 1 113 ? 7.097 3.650 -13.432 1.00 81.38 113 GLU A O 1
ATOM 925 N N . PHE A 1 114 ? 7.980 2.302 -11.861 1.00 73.50 114 PHE A N 1
ATOM 926 C CA . PHE A 1 114 ? 9.375 2.620 -12.148 1.00 73.50 114 PHE A CA 1
ATOM 927 C C . PHE A 1 114 ? 9.872 2.072 -13.500 1.00 73.50 114 PHE A C 1
ATOM 929 O O . PHE A 1 114 ? 10.602 2.747 -14.221 1.00 73.50 114 PHE A O 1
ATOM 936 N N . THR A 1 115 ? 9.462 0.859 -13.885 1.00 70.06 115 THR A N 1
ATOM 937 C CA . THR A 1 115 ? 9.955 0.182 -15.108 1.00 70.06 115 THR A CA 1
ATOM 938 C C . THR A 1 115 ? 9.476 0.815 -16.427 1.00 70.06 115 THR A C 1
ATOM 940 O O . THR A 1 115 ? 9.815 0.331 -17.510 1.00 70.06 115 THR A O 1
ATOM 943 N N . GLY A 1 116 ? 8.722 1.920 -16.347 1.00 55.62 116 GLY A N 1
ATOM 944 C CA . GLY A 1 116 ? 8.226 2.673 -17.496 1.00 55.62 116 GLY A CA 1
ATOM 945 C C . GLY A 1 116 ? 6.847 2.211 -17.963 1.00 55.62 116 GLY A C 1
ATOM 946 O O . GLY A 1 116 ? 6.664 1.887 -19.138 1.00 55.62 116 GLY A O 1
ATOM 947 N N . ARG A 1 117 ? 5.858 2.214 -17.055 1.00 51.50 117 ARG A N 1
ATOM 948 C CA . ARG A 1 117 ? 4.420 1.951 -17.297 1.00 51.50 117 ARG A CA 1
ATOM 949 C C . ARG A 1 117 ? 3.726 2.964 -18.245 1.00 51.50 117 ARG A C 1
ATOM 951 O O . ARG A 1 117 ? 2.638 3.447 -17.965 1.00 51.50 117 ARG A O 1
ATOM 958 N N . ALA A 1 118 ? 4.312 3.234 -19.407 1.00 45.00 118 ALA A N 1
ATOM 959 C CA . ALA A 1 118 ? 3.611 3.810 -20.557 1.00 45.00 118 ALA A CA 1
ATOM 960 C C . ALA A 1 118 ? 3.415 2.796 -21.704 1.00 45.00 118 ALA A C 1
ATOM 962 O O . ALA A 1 118 ? 2.534 2.987 -22.528 1.00 45.00 118 ALA A O 1
ATOM 963 N N . ALA A 1 119 ? 4.194 1.703 -21.769 1.00 39.84 119 ALA A N 1
ATOM 964 C CA . ALA A 1 119 ? 4.143 0.779 -22.916 1.00 39.84 119 ALA A CA 1
ATOM 965 C C . ALA A 1 119 ? 3.294 -0.494 -22.701 1.00 39.84 119 ALA A C 1
ATOM 967 O O . ALA A 1 119 ? 2.731 -1.016 -23.657 1.00 39.84 119 ALA A O 1
ATOM 968 N N . LEU A 1 120 ? 3.198 -1.017 -21.470 1.00 45.06 120 LEU A N 1
ATOM 969 C CA . LEU A 1 120 ? 2.443 -2.252 -21.165 1.00 45.06 120 LEU A CA 1
ATOM 970 C C . LEU A 1 120 ? 0.973 -2.010 -20.827 1.00 45.06 120 LEU A C 1
ATOM 972 O O . LEU A 1 120 ? 0.171 -2.935 -20.856 1.00 45.06 120 LEU A O 1
ATOM 976 N N . MET A 1 121 ? 0.623 -0.784 -20.469 1.00 49.28 121 MET A N 1
ATOM 977 C CA . MET A 1 121 ? -0.745 -0.390 -20.179 1.00 49.28 121 MET A CA 1
ATOM 978 C C . MET A 1 121 ? -1.017 0.752 -21.129 1.00 49.28 121 MET A C 1
ATOM 980 O O . MET A 1 121 ? -0.460 1.828 -20.943 1.00 49.28 121 MET A O 1
ATOM 984 N N . SER A 1 122 ? -1.758 0.470 -22.200 1.00 46.03 122 SER A N 1
ATOM 985 C CA . SER A 1 122 ? -2.210 1.454 -23.186 1.00 46.03 122 SER A CA 1
ATOM 986 C C . SER A 1 122 ? -3.140 2.456 -22.498 1.00 46.03 122 SER A C 1
ATOM 988 O O . SER A 1 122 ? -4.357 2.388 -22.630 1.00 46.03 122 SER A O 1
ATOM 990 N N . LEU A 1 123 ? -2.567 3.317 -21.667 1.00 53.75 123 LEU A N 1
ATOM 991 C CA . LEU A 1 123 ? -3.262 4.332 -20.904 1.00 53.75 123 LEU A CA 1
ATOM 992 C C . LEU A 1 123 ? -3.050 5.639 -21.645 1.00 53.75 123 LEU A C 1
ATOM 994 O O . LEU A 1 123 ? -1.940 6.163 -21.670 1.00 53.75 123 LEU A O 1
ATOM 998 N N . ASP A 1 124 ? -4.126 6.175 -22.210 1.00 52.34 124 ASP A N 1
ATOM 999 C CA . ASP A 1 124 ? -4.108 7.462 -22.911 1.00 52.34 124 ASP A CA 1
ATOM 1000 C C . ASP A 1 124 ? -3.665 8.621 -21.988 1.00 52.34 124 ASP A C 1
ATOM 1002 O O . ASP A 1 124 ? -3.240 9.670 -22.466 1.00 52.34 124 ASP A O 1
ATOM 1006 N N . HIS A 1 125 ? -3.720 8.431 -20.657 1.00 59.28 125 HIS A N 1
ATOM 1007 C CA . HIS A 1 125 ? -3.379 9.439 -19.644 1.00 59.28 125 HIS A CA 1
ATOM 1008 C C . HIS A 1 125 ? -2.696 8.828 -18.395 1.00 59.28 125 HIS A C 1
ATOM 1010 O O . HIS A 1 125 ? -3.299 8.777 -17.318 1.00 59.28 125 HIS A O 1
ATOM 1016 N N . PRO A 1 126 ? -1.421 8.394 -18.472 1.00 59.22 126 PRO A N 1
ATOM 1017 C CA . PRO A 1 126 ? -0.728 7.758 -17.343 1.00 59.22 126 PRO A CA 1
ATOM 1018 C C . PRO A 1 126 ? -0.604 8.684 -16.118 1.00 59.22 126 PRO A C 1
ATOM 1020 O O . PRO A 1 126 ? -0.626 8.215 -14.985 1.00 59.22 126 PRO A O 1
ATOM 1023 N N . ALA A 1 127 ? -0.579 10.007 -16.323 1.00 61.38 127 ALA A N 1
ATOM 1024 C CA . ALA A 1 127 ? -0.534 11.009 -15.253 1.00 61.38 127 ALA A CA 1
ATOM 1025 C C . ALA A 1 127 ? -1.803 11.066 -14.372 1.00 61.38 127 ALA A C 1
ATOM 1027 O O . ALA A 1 127 ? -1.785 11.691 -13.312 1.00 61.38 127 ALA A O 1
ATOM 1028 N N . GLN A 1 128 ? -2.905 10.444 -14.804 1.00 66.06 128 GLN A N 1
ATOM 1029 C CA . GLN A 1 128 ? -4.180 10.421 -14.075 1.00 66.06 128 GLN A CA 1
ATOM 1030 C C . GLN A 1 128 ? -4.413 9.108 -13.315 1.00 66.06 128 GLN A C 1
ATOM 1032 O O . GLN A 1 128 ? -5.444 8.956 -12.662 1.00 66.06 128 GLN A O 1
ATOM 1037 N N . CYS A 1 129 ? -3.482 8.157 -13.404 1.00 74.88 129 CYS A N 1
ATOM 1038 C CA . CYS A 1 129 ? -3.604 6.870 -12.734 1.00 74.88 129 CYS A CA 1
ATOM 1039 C C . CYS A 1 129 ? -3.261 6.984 -11.247 1.00 74.88 129 CYS A C 1
ATOM 1041 O O . CYS A 1 129 ? -2.385 7.751 -10.848 1.00 74.88 129 CYS A O 1
ATOM 1043 N N . MET A 1 130 ? -3.939 6.181 -10.430 1.00 85.56 130 MET A N 1
ATOM 1044 C CA . MET A 1 130 ? -3.594 6.007 -9.021 1.00 85.56 130 MET A CA 1
ATOM 1045 C C . MET A 1 130 ? -2.193 5.409 -8.876 1.00 85.56 130 MET A C 1
ATOM 1047 O O . MET A 1 130 ? -1.867 4.488 -9.619 1.00 85.56 130 MET A O 1
ATOM 1051 N N . ASP A 1 131 ? -1.397 5.903 -7.921 1.00 88.06 131 ASP A N 1
ATOM 1052 C CA . ASP A 1 131 ? -0.048 5.394 -7.642 1.00 88.06 131 ASP A CA 1
ATOM 1053 C C . ASP A 1 131 ? -0.032 4.271 -6.599 1.00 88.06 131 ASP A C 1
ATOM 1055 O O . ASP A 1 131 ? -0.843 4.249 -5.672 1.00 88.06 131 ASP A O 1
ATOM 1059 N N . GLY A 1 132 ? 0.941 3.364 -6.707 1.00 89.25 132 GLY A N 1
ATOM 1060 C CA . GLY A 1 132 ? 1.213 2.347 -5.690 1.00 89.25 132 GLY A CA 1
ATOM 1061 C C . GLY A 1 132 ? 1.865 2.916 -4.421 1.00 89.25 132 GLY A C 1
ATOM 1062 O O . GLY A 1 132 ? 1.876 2.252 -3.381 1.00 89.25 132 GLY A O 1
ATOM 1063 N N . GLY A 1 133 ? 2.355 4.161 -4.469 1.00 90.81 133 GLY A N 1
ATOM 1064 C CA . GLY A 1 133 ? 2.945 4.879 -3.337 1.00 90.81 133 GLY A CA 1
ATOM 1065 C C . GLY A 1 133 ? 1.988 5.091 -2.159 1.00 90.81 133 GLY A C 1
ATOM 1066 O O . GLY A 1 133 ? 2.450 5.191 -1.022 1.00 90.81 133 GLY A O 1
ATOM 1067 N N . ILE A 1 134 ? 0.667 5.052 -2.381 1.00 94.12 134 ILE A N 1
ATOM 1068 C CA . ILE A 1 134 ? -0.347 5.083 -1.307 1.00 94.12 134 ILE A CA 1
ATOM 1069 C C . ILE A 1 134 ? -0.151 3.969 -0.265 1.00 94.12 134 ILE A C 1
ATOM 1071 O O . ILE A 1 134 ? -0.557 4.115 0.887 1.00 94.12 134 ILE A O 1
ATOM 1075 N N . LEU A 1 135 ? 0.489 2.856 -0.647 1.00 95.94 135 LEU A N 1
ATOM 1076 C CA . LEU A 1 135 ? 0.810 1.765 0.271 1.00 95.94 135 LEU A CA 1
ATOM 1077 C C . LEU A 1 135 ? 1.842 2.185 1.322 1.00 95.94 135 LEU A C 1
ATOM 1079 O O . LEU A 1 135 ? 1.710 1.806 2.486 1.00 95.94 135 LEU A O 1
ATOM 1083 N N . VAL A 1 136 ? 2.843 2.978 0.929 1.00 95.75 136 VAL A N 1
ATOM 1084 C CA . VAL A 1 136 ? 3.852 3.506 1.858 1.00 95.75 136 VAL A CA 1
ATOM 1085 C C . VAL A 1 136 ? 3.185 4.454 2.849 1.00 95.75 136 VAL A C 1
ATOM 1087 O O . VAL A 1 136 ? 3.368 4.289 4.051 1.00 95.75 136 VAL A O 1
ATOM 1090 N N . ASP A 1 137 ? 2.337 5.367 2.375 1.00 94.31 137 ASP A N 1
ATOM 1091 C CA . ASP A 1 137 ? 1.632 6.320 3.241 1.00 94.31 137 ASP A CA 1
ATOM 1092 C C . ASP A 1 137 ? 0.732 5.629 4.268 1.00 94.31 137 ASP A C 1
ATOM 1094 O O . ASP A 1 137 ? 0.737 5.998 5.446 1.00 94.31 137 ASP A O 1
ATOM 1098 N N . ALA A 1 138 ? -0.003 4.594 3.854 1.00 95.88 138 ALA A N 1
ATOM 1099 C CA . ALA A 1 138 ? -0.821 3.801 4.765 1.00 95.88 138 ALA A CA 1
ATOM 1100 C C . ALA A 1 138 ? 0.042 3.081 5.815 1.00 95.88 138 ALA A C 1
ATOM 1102 O O . ALA A 1 138 ? -0.267 3.123 7.003 1.00 95.88 138 ALA A O 1
ATOM 1103 N N . ILE A 1 139 ? 1.168 2.476 5.419 1.00 96.88 139 ILE A N 1
ATOM 1104 C CA . ILE A 1 139 ? 2.088 1.818 6.362 1.00 96.88 139 ILE A CA 1
ATOM 1105 C C . ILE A 1 139 ? 2.667 2.819 7.359 1.00 96.88 139 ILE A C 1
ATOM 1107 O O . ILE A 1 139 ? 2.662 2.561 8.560 1.00 96.88 139 ILE A O 1
ATOM 1111 N N . VAL A 1 140 ? 3.143 3.965 6.881 1.00 96.12 140 VAL A N 1
ATOM 1112 C CA . VAL A 1 140 ? 3.726 5.022 7.716 1.00 96.12 140 VAL A CA 1
ATOM 1113 C C . VAL A 1 140 ? 2.691 5.552 8.702 1.00 96.12 140 VAL A C 1
ATOM 1115 O O . VAL A 1 140 ? 2.992 5.712 9.886 1.00 96.12 140 VAL A O 1
ATOM 1118 N N . THR A 1 141 ? 1.456 5.750 8.245 1.00 95.75 141 THR A N 1
ATOM 1119 C CA . THR A 1 141 ? 0.333 6.166 9.092 1.00 95.75 141 THR A CA 1
ATOM 1120 C C . THR A 1 141 ? 0.020 5.108 10.153 1.00 95.75 141 THR A C 1
ATOM 1122 O O . THR A 1 141 ? -0.082 5.436 11.332 1.00 95.75 141 THR A O 1
ATOM 1125 N N . ALA A 1 142 ? -0.045 3.830 9.771 1.00 95.56 142 ALA A N 1
ATOM 1126 C CA . ALA A 1 142 ? -0.312 2.715 10.676 1.00 95.56 142 ALA A CA 1
ATOM 1127 C C . ALA A 1 142 ? 0.792 2.504 11.729 1.00 95.56 142 ALA A C 1
ATOM 1129 O O . ALA A 1 142 ? 0.496 2.225 12.890 1.00 95.56 142 ALA A O 1
ATOM 1130 N N . LEU A 1 143 ? 2.065 2.650 11.341 1.00 95.38 143 LEU A N 1
ATOM 1131 C CA . LEU A 1 143 ? 3.217 2.601 12.252 1.00 95.38 143 LEU A CA 1
ATOM 1132 C C . LEU A 1 143 ? 3.246 3.796 13.207 1.00 95.38 143 LEU A C 1
ATOM 1134 O O . LEU A 1 143 ? 3.732 3.675 14.329 1.00 95.38 143 LEU A O 1
ATOM 1138 N N . SER A 1 144 ? 2.735 4.944 12.765 1.00 95.12 144 SER A N 1
ATOM 1139 C CA . SER A 1 144 ? 2.684 6.170 13.562 1.00 95.12 144 SER A CA 1
ATOM 1140 C C . SER A 1 144 ? 1.504 6.211 14.530 1.00 95.12 144 SER A C 1
ATOM 1142 O O . SER A 1 144 ? 1.394 7.162 15.302 1.00 95.12 144 SER A O 1
ATOM 1144 N N . ASP A 1 145 ? 0.614 5.218 14.512 1.00 93.50 145 ASP A N 1
ATOM 1145 C CA . ASP A 1 145 ? -0.541 5.197 15.401 1.00 93.50 145 ASP A CA 1
ATOM 1146 C C . ASP A 1 145 ? -0.161 4.738 16.818 1.00 93.50 145 ASP A C 1
ATOM 1148 O O . ASP A 1 145 ? 0.666 3.850 17.030 1.00 93.50 145 ASP A O 1
ATOM 1152 N N . SER A 1 146 ? -0.797 5.338 17.826 1.00 89.31 146 SER A N 1
ATOM 1153 C CA . SER A 1 146 ? -0.605 4.956 19.232 1.00 89.31 146 SER A CA 1
ATOM 1154 C C . SER A 1 146 ? -1.120 3.546 19.563 1.00 89.31 146 SER A C 1
ATOM 1156 O O . SER A 1 146 ? -0.720 2.945 20.565 1.00 89.31 146 SER A O 1
ATOM 1158 N N . THR A 1 147 ? -2.001 3.003 18.725 1.00 89.12 147 THR A N 1
ATOM 1159 C CA . THR A 1 147 ? -2.612 1.686 18.867 1.00 89.12 147 THR A CA 1
ATOM 1160 C C . THR A 1 147 ? -1.650 0.614 18.359 1.00 89.12 147 THR A C 1
ATOM 1162 O O . THR A 1 147 ? -1.444 0.451 17.157 1.00 89.12 147 THR A O 1
ATOM 1165 N N . LYS A 1 148 ? -1.091 -0.183 19.280 1.00 83.75 148 LYS A N 1
ATOM 1166 C CA . LYS A 1 148 ? -0.102 -1.242 18.970 1.00 83.75 148 LYS A CA 1
ATOM 1167 C C . LYS A 1 148 ? -0.550 -2.206 17.870 1.00 83.75 148 LYS A C 1
ATOM 1169 O O . LYS A 1 148 ? 0.258 -2.683 17.080 1.00 83.75 148 LYS A O 1
ATOM 1174 N N . ASP A 1 149 ? -1.840 -2.485 17.840 1.00 88.62 149 ASP A N 1
ATOM 1175 C CA . ASP A 1 149 ? -2.482 -3.375 16.890 1.00 88.62 149 ASP A CA 1
ATOM 1176 C C . ASP A 1 149 ? -2.382 -2.886 15.432 1.00 88.62 149 ASP A C 1
ATOM 1178 O O . ASP A 1 149 ? -2.180 -3.692 14.520 1.00 88.62 149 ASP A O 1
ATOM 1182 N N . PHE A 1 150 ? -2.445 -1.572 15.195 1.00 90.56 150 PHE A N 1
ATOM 1183 C CA . PHE A 1 150 ? -2.284 -1.005 13.852 1.00 90.56 150 PHE A CA 1
ATOM 1184 C C . PHE A 1 150 ? -0.834 -1.092 13.387 1.00 90.56 150 PHE A C 1
ATOM 1186 O O . PHE A 1 150 ? -0.587 -1.492 12.248 1.00 90.56 150 PHE A O 1
ATOM 1193 N N . CYS A 1 151 ? 0.124 -0.877 14.290 1.00 91.69 151 CYS A N 1
ATOM 1194 C CA . CYS A 1 151 ? 1.531 -1.143 14.009 1.00 91.69 151 CYS A CA 1
ATOM 1195 C C . CYS A 1 151 ? 1.741 -2.607 13.570 1.00 91.69 151 CYS A C 1
ATOM 1197 O O . CYS A 1 151 ? 2.378 -2.853 12.550 1.00 91.69 151 CYS A O 1
ATOM 1199 N N . GLN A 1 152 ? 1.107 -3.587 14.230 1.00 91.69 152 GLN A N 1
ATOM 1200 C CA . GLN A 1 152 ? 1.180 -4.995 13.801 1.00 91.69 152 GLN A CA 1
ATOM 1201 C C . GLN A 1 152 ? 0.604 -5.230 12.397 1.00 91.69 152 GLN A C 1
ATOM 1203 O O . GLN A 1 152 ? 1.181 -5.984 11.615 1.00 91.69 152 GLN A O 1
ATOM 1208 N N . SER A 1 153 ? -0.505 -4.577 12.044 1.00 94.44 153 SER A N 1
ATOM 1209 C CA . SER A 1 153 ? -1.054 -4.661 10.683 1.00 94.44 153 SER A CA 1
ATOM 1210 C C . SER A 1 153 ? -0.081 -4.101 9.633 1.00 94.44 153 SER A C 1
ATOM 1212 O O . SER A 1 153 ? 0.110 -4.715 8.581 1.00 94.44 153 SER A O 1
ATOM 1214 N N . ALA A 1 154 ? 0.611 -3.003 9.956 1.00 95.62 154 ALA A N 1
ATOM 1215 C CA . ALA A 1 154 ? 1.647 -2.398 9.122 1.00 95.62 154 ALA A CA 1
ATOM 1216 C C . ALA A 1 154 ? 2.829 -3.351 8.914 1.00 95.62 154 ALA A C 1
ATOM 1218 O O . ALA A 1 154 ? 3.266 -3.561 7.786 1.00 95.62 154 ALA A O 1
ATOM 1219 N N . ILE A 1 155 ? 3.281 -4.002 9.989 1.00 94.44 155 ILE A N 1
ATOM 1220 C CA . ILE A 1 155 ? 4.325 -5.028 9.953 1.00 94.44 155 ILE A CA 1
ATOM 1221 C C . ILE A 1 155 ? 3.950 -6.200 9.032 1.00 94.44 155 ILE A C 1
ATOM 1223 O O . ILE A 1 155 ? 4.782 -6.678 8.258 1.00 94.44 155 ILE A O 1
ATOM 1227 N N . VAL A 1 156 ? 2.700 -6.672 9.073 1.00 94.38 156 VAL A N 1
ATOM 1228 C CA . VAL A 1 156 ? 2.235 -7.715 8.140 1.00 94.38 156 VAL A CA 1
ATOM 1229 C C . VAL A 1 156 ? 2.264 -7.202 6.694 1.00 94.38 156 VAL A C 1
ATOM 1231 O O . VAL A 1 156 ? 2.673 -7.938 5.796 1.00 94.38 156 VAL A O 1
ATOM 1234 N N . GLY A 1 157 ? 1.897 -5.938 6.468 1.00 95.88 157 GLY A N 1
ATOM 1235 C CA . GLY A 1 157 ? 2.032 -5.277 5.168 1.00 95.88 157 GLY A CA 1
ATOM 1236 C C . GLY A 1 157 ? 3.481 -5.240 4.667 1.00 95.88 157 GLY A C 1
ATOM 1237 O O . GLY A 1 157 ? 3.750 -5.667 3.546 1.00 95.88 157 GLY A O 1
ATOM 1238 N N . LEU A 1 158 ? 4.424 -4.829 5.521 1.00 96.31 158 LEU A N 1
ATOM 1239 C CA . LEU A 1 158 ? 5.864 -4.824 5.233 1.00 96.31 158 LEU A CA 1
ATOM 1240 C C . LEU A 1 158 ? 6.384 -6.216 4.856 1.00 96.31 158 LEU A C 1
ATOM 1242 O O . LEU A 1 158 ? 7.149 -6.354 3.902 1.00 96.31 158 LEU A O 1
ATOM 1246 N N . ARG A 1 159 ? 5.921 -7.265 5.548 1.00 94.50 159 ARG A N 1
ATOM 1247 C CA . ARG A 1 159 ? 6.265 -8.651 5.203 1.00 94.50 159 ARG A CA 1
ATOM 1248 C C . ARG A 1 159 ? 5.814 -9.008 3.790 1.00 94.50 159 ARG A C 1
ATOM 1250 O O . ARG A 1 159 ? 6.595 -9.566 3.032 1.00 94.50 159 ARG A O 1
ATOM 1257 N N . HIS A 1 160 ? 4.586 -8.653 3.416 1.00 95.81 160 HIS A N 1
ATOM 1258 C CA . HIS A 1 160 ? 4.091 -8.904 2.064 1.00 95.81 160 HIS A CA 1
ATOM 1259 C C . HIS A 1 160 ? 4.831 -8.107 0.991 1.00 95.81 160 HIS A C 1
ATOM 1261 O O . HIS A 1 160 ? 5.047 -8.647 -0.092 1.00 95.81 160 HIS A O 1
ATOM 1267 N N . ILE A 1 161 ? 5.249 -6.873 1.285 1.00 95.44 161 ILE A N 1
ATOM 1268 C CA . ILE A 1 161 ? 6.109 -6.096 0.384 1.00 95.44 161 ILE A CA 1
ATOM 1269 C C . ILE A 1 161 ? 7.431 -6.833 0.160 1.00 95.44 161 ILE A C 1
ATOM 1271 O O . ILE A 1 161 ? 7.805 -7.085 -0.982 1.00 95.44 161 ILE A O 1
ATOM 1275 N N . ASN A 1 162 ? 8.106 -7.236 1.239 1.00 93.56 162 ASN A N 1
ATOM 1276 C CA . ASN A 1 162 ? 9.377 -7.955 1.164 1.00 93.56 162 ASN A CA 1
ATOM 1277 C C . ASN A 1 162 ? 9.241 -9.299 0.424 1.00 93.56 162 ASN A C 1
ATOM 1279 O O . ASN A 1 162 ? 10.076 -9.620 -0.417 1.00 93.56 162 ASN A O 1
ATOM 1283 N N . ASP A 1 163 ? 8.167 -10.056 0.676 1.00 93.94 163 ASP A N 1
ATOM 1284 C CA . ASP A 1 163 ? 7.881 -11.309 -0.036 1.00 93.94 163 ASP A CA 1
ATOM 1285 C C . ASP A 1 163 ? 7.773 -11.080 -1.553 1.00 93.94 163 ASP A C 1
ATOM 1287 O O . ASP A 1 163 ? 8.333 -11.844 -2.336 1.00 93.94 163 ASP A O 1
ATOM 1291 N N . VAL A 1 164 ? 7.071 -10.023 -1.982 1.00 93.12 164 VAL A N 1
ATOM 1292 C CA . VAL A 1 164 ? 6.942 -9.680 -3.408 1.00 93.12 164 VAL A CA 1
ATOM 1293 C C . VAL A 1 164 ? 8.284 -9.243 -3.983 1.00 93.12 164 VAL A C 1
ATOM 1295 O O . VAL A 1 164 ? 8.683 -9.758 -5.024 1.00 93.12 164 VAL A O 1
ATOM 1298 N N . CYS A 1 165 ? 8.998 -8.347 -3.299 1.00 91.62 165 CYS A N 1
ATOM 1299 C CA . CYS A 1 165 ? 10.320 -7.882 -3.711 1.00 91.62 165 CYS A CA 1
ATOM 1300 C C . CYS A 1 165 ? 11.285 -9.055 -3.930 1.00 91.62 165 CYS A C 1
ATOM 1302 O O . CYS A 1 165 ? 11.905 -9.134 -4.983 1.00 91.62 165 CYS A O 1
ATOM 1304 N N . ARG A 1 166 ? 11.342 -10.023 -3.007 1.00 91.00 166 ARG A N 1
ATOM 1305 C CA . ARG A 1 166 ? 12.214 -11.208 -3.121 1.00 91.00 166 ARG A CA 1
ATOM 1306 C C . ARG A 1 166 ? 11.861 -12.148 -4.269 1.00 91.00 166 ARG A C 1
ATOM 1308 O O . ARG A 1 166 ? 12.723 -12.877 -4.743 1.00 91.00 166 ARG A O 1
ATOM 1315 N N . VAL A 1 167 ? 10.597 -12.178 -4.683 1.00 90.31 167 VAL A N 1
ATOM 1316 C CA . VAL A 1 167 ? 10.149 -12.995 -5.822 1.00 90.31 167 VAL A CA 1
ATOM 1317 C C . VAL A 1 167 ? 10.464 -12.311 -7.151 1.00 90.31 167 VAL A C 1
ATOM 1319 O O . VAL A 1 167 ? 10.711 -12.982 -8.151 1.00 90.31 167 VAL A O 1
ATOM 1322 N N . VAL A 1 168 ? 10.400 -10.983 -7.169 1.00 87.62 168 VAL A N 1
ATOM 1323 C CA . VAL A 1 168 ? 10.397 -10.174 -8.388 1.00 87.62 168 VAL A CA 1
ATOM 1324 C C . VAL A 1 168 ? 11.781 -9.635 -8.743 1.00 87.62 168 VAL A C 1
ATOM 1326 O O . VAL A 1 168 ? 12.113 -9.543 -9.923 1.00 87.62 168 VAL A O 1
ATOM 1329 N N . ILE A 1 169 ? 12.569 -9.260 -7.738 1.00 86.62 169 ILE A N 1
ATOM 1330 C CA . ILE A 1 169 ? 13.882 -8.644 -7.906 1.00 86.62 169 ILE A CA 1
ATOM 1331 C C . ILE A 1 169 ? 14.928 -9.766 -7.988 1.00 86.62 169 ILE A C 1
ATOM 1333 O O . ILE A 1 169 ? 15.076 -10.506 -7.015 1.00 86.62 169 ILE A O 1
ATOM 1337 N N . PRO A 1 170 ? 15.651 -9.912 -9.114 1.00 79.31 170 PRO A N 1
ATOM 1338 C CA . PRO A 1 170 ? 16.633 -10.984 -9.281 1.00 79.31 170 PRO A CA 1
ATOM 1339 C C . PRO A 1 170 ? 17.855 -10.837 -8.366 1.00 79.31 170 PRO A C 1
ATOM 1341 O O . PRO A 1 170 ? 18.328 -11.830 -7.816 1.00 79.31 170 PRO A O 1
ATOM 1344 N N . ASP A 1 171 ? 18.342 -9.606 -8.200 1.00 85.06 171 ASP A N 1
ATOM 1345 C CA . ASP A 1 171 ? 19.475 -9.261 -7.343 1.00 85.06 171 ASP A CA 1
ATOM 1346 C C . ASP A 1 171 ? 19.016 -8.394 -6.161 1.00 85.06 171 ASP A C 1
ATOM 1348 O O . ASP A 1 171 ? 18.605 -7.246 -6.321 1.00 85.06 171 ASP A O 1
ATOM 1352 N N . LEU A 1 172 ? 19.074 -8.937 -4.946 1.00 86.12 172 LEU A N 1
ATOM 1353 C CA . LEU A 1 172 ? 18.628 -8.213 -3.754 1.00 86.12 172 LEU A CA 1
ATOM 1354 C C . LEU A 1 172 ? 19.544 -7.034 -3.395 1.00 86.12 172 LEU A C 1
ATOM 1356 O O . LEU A 1 172 ? 19.083 -6.115 -2.718 1.00 86.12 172 LEU A O 1
ATOM 1360 N N . GLU A 1 173 ? 20.784 -7.002 -3.889 1.00 86.81 173 GLU A N 1
ATOM 1361 C CA . GLU A 1 173 ? 21.716 -5.890 -3.656 1.00 86.81 173 GLU A CA 1
ATOM 1362 C C . GLU A 1 173 ? 21.229 -4.586 -4.307 1.00 86.81 173 GLU A C 1
ATOM 1364 O O . GLU A 1 173 ? 21.517 -3.490 -3.819 1.00 86.81 173 GLU A O 1
ATOM 1369 N N . VAL A 1 174 ? 20.428 -4.674 -5.379 1.00 85.69 174 VAL A N 1
ATOM 1370 C CA . VAL A 1 174 ? 19.830 -3.490 -6.018 1.00 85.69 174 VAL A CA 1
ATOM 1371 C C . VAL A 1 174 ? 18.544 -3.024 -5.337 1.00 85.69 174 VAL A C 1
ATOM 1373 O O . VAL A 1 174 ? 18.078 -1.918 -5.611 1.00 85.69 174 VAL A O 1
ATOM 1376 N N . MET A 1 175 ? 17.969 -3.818 -4.424 1.00 87.25 175 MET A N 1
ATOM 1377 C CA . MET A 1 175 ? 16.684 -3.519 -3.782 1.00 87.25 175 MET A CA 1
ATOM 1378 C C . MET A 1 175 ? 16.637 -2.116 -3.141 1.00 87.25 175 MET A C 1
ATOM 1380 O O . MET A 1 175 ? 15.655 -1.412 -3.384 1.00 87.25 175 MET A O 1
ATOM 1384 N N . PRO A 1 176 ? 17.668 -1.635 -2.410 1.00 86.25 176 PRO A N 1
ATOM 1385 C CA . PRO A 1 176 ? 17.662 -0.289 -1.827 1.00 86.25 176 PRO A CA 1
ATOM 1386 C C . PRO A 1 176 ? 17.686 0.853 -2.856 1.00 86.25 176 PRO A C 1
ATOM 1388 O O . PRO A 1 176 ? 17.331 1.980 -2.516 1.00 86.25 176 PRO A O 1
ATOM 1391 N N . ARG A 1 177 ? 18.103 0.588 -4.103 1.00 84.25 177 ARG A N 1
ATOM 1392 C CA . ARG A 1 177 ? 18.152 1.588 -5.188 1.00 84.25 177 ARG A CA 1
ATOM 1393 C C . ARG A 1 177 ? 16.810 1.764 -5.891 1.00 84.25 177 ARG A C 1
ATOM 1395 O O . ARG A 1 177 ? 16.590 2.768 -6.564 1.00 84.25 177 ARG A O 1
ATOM 1402 N N . ILE A 1 178 ? 15.896 0.810 -5.728 1.00 87.81 178 ILE A N 1
ATOM 1403 C CA . ILE A 1 178 ? 14.572 0.873 -6.343 1.00 87.81 178 ILE A CA 1
ATOM 1404 C C . ILE A 1 178 ? 13.774 2.011 -5.689 1.00 87.81 178 ILE A C 1
ATOM 1406 O O . ILE A 1 178 ? 13.590 1.984 -4.469 1.00 87.81 178 ILE A O 1
ATOM 1410 N N . PRO A 1 179 ? 13.223 2.976 -6.456 1.00 88.75 179 PRO A N 1
ATOM 1411 C CA . PRO A 1 179 ? 12.591 4.165 -5.880 1.00 88.75 179 PRO A CA 1
ATOM 1412 C C . PRO A 1 179 ? 11.480 3.877 -4.870 1.00 88.75 179 PRO A C 1
ATOM 1414 O O . PRO A 1 179 ? 11.415 4.543 -3.842 1.00 88.75 179 PRO A O 1
ATOM 1417 N N . PHE A 1 180 ? 10.644 2.862 -5.118 1.00 91.38 180 PHE A N 1
ATOM 1418 C CA . PHE A 1 180 ? 9.597 2.450 -4.179 1.00 91.38 180 PHE A CA 1
ATOM 1419 C C . PHE A 1 180 ? 10.168 1.970 -2.835 1.00 91.38 180 PHE A C 1
ATOM 1421 O O . PHE A 1 180 ? 9.691 2.385 -1.779 1.00 91.38 180 PHE A O 1
ATOM 1428 N N . VAL A 1 181 ? 11.208 1.129 -2.864 1.00 92.06 181 VAL A N 1
ATOM 1429 C CA . VAL A 1 181 ? 11.859 0.615 -1.649 1.00 92.06 181 VAL A CA 1
ATOM 1430 C C . VAL A 1 181 ? 12.578 1.740 -0.918 1.00 92.06 181 VAL A C 1
ATOM 1432 O O . VAL A 1 181 ? 12.442 1.860 0.297 1.00 92.06 181 VAL A O 1
ATOM 1435 N N . ARG A 1 182 ? 13.299 2.593 -1.650 1.00 91.31 182 ARG A N 1
ATOM 1436 C CA . ARG A 1 182 ? 13.965 3.762 -1.079 1.00 91.31 182 ARG A CA 1
ATOM 1437 C C . ARG A 1 182 ? 12.972 4.675 -0.369 1.00 91.31 182 ARG A C 1
ATOM 1439 O O . ARG A 1 182 ? 13.171 4.979 0.800 1.00 91.31 182 ARG A O 1
ATOM 1446 N N . TYR A 1 183 ? 11.875 5.038 -1.034 1.00 93.00 183 TYR A N 1
ATOM 1447 C CA . TYR A 1 183 ? 10.828 5.870 -0.444 1.00 93.00 183 TYR A CA 1
ATOM 1448 C C . TYR A 1 183 ? 10.234 5.242 0.821 1.00 93.00 183 TYR A C 1
ATOM 1450 O O . TYR A 1 183 ? 10.010 5.938 1.811 1.00 93.00 183 TYR A O 1
ATOM 1458 N N . LEU A 1 184 ? 10.029 3.924 0.825 1.00 95.12 184 LEU A N 1
ATOM 1459 C CA . LEU A 1 184 ? 9.563 3.191 1.997 1.00 95.12 184 LEU A CA 1
ATOM 1460 C C . LEU A 1 184 ? 10.572 3.247 3.154 1.00 95.12 184 LEU A C 1
ATOM 1462 O O . LEU A 1 184 ? 10.192 3.599 4.269 1.00 95.12 184 LEU A O 1
ATOM 1466 N N . ILE A 1 185 ? 11.849 2.953 2.899 1.00 94.12 185 ILE A N 1
ATOM 1467 C CA . ILE A 1 185 ? 12.908 2.983 3.920 1.00 94.12 185 ILE A CA 1
ATOM 1468 C C . ILE A 1 185 ? 13.102 4.401 4.462 1.00 94.12 185 ILE A C 1
ATOM 1470 O O . ILE A 1 185 ? 13.172 4.576 5.677 1.00 94.12 185 ILE A O 1
ATOM 1474 N N . GLU A 1 186 ? 13.150 5.416 3.599 1.00 94.25 186 GLU A N 1
ATOM 1475 C CA . GLU A 1 186 ? 13.277 6.824 3.993 1.00 94.25 186 GLU A CA 1
ATOM 1476 C C . GLU A 1 186 ? 12.088 7.268 4.851 1.00 94.25 186 GLU A C 1
ATOM 1478 O O . GLU A 1 186 ? 12.278 7.851 5.920 1.00 94.25 186 GLU A O 1
ATOM 1483 N N . SER A 1 187 ? 10.865 6.925 4.437 1.00 95.56 187 SER A N 1
ATOM 1484 C CA . SER A 1 187 ? 9.648 7.303 5.161 1.00 95.56 187 SER A CA 1
ATOM 1485 C C . SER A 1 187 ? 9.546 6.618 6.525 1.00 95.56 187 SER A C 1
ATOM 1487 O O . SER A 1 187 ? 9.192 7.261 7.511 1.00 95.56 187 SER A O 1
ATOM 1489 N N . VAL A 1 188 ? 9.898 5.330 6.620 1.00 96.31 188 VAL A N 1
ATOM 1490 C CA . VAL A 1 188 ? 9.928 4.604 7.902 1.00 96.31 188 VAL A CA 1
ATOM 1491 C C . VAL A 1 188 ? 11.071 5.112 8.788 1.00 96.31 188 VAL A C 1
ATOM 1493 O O . VAL A 1 188 ? 10.880 5.283 9.992 1.00 96.31 188 VAL A O 1
ATOM 1496 N N . SER A 1 189 ? 12.232 5.432 8.210 1.00 95.69 189 SER A N 1
ATOM 1497 C CA . SER A 1 189 ? 13.367 6.016 8.940 1.00 95.69 189 SER A CA 1
ATOM 1498 C C . SER A 1 189 ? 13.028 7.383 9.528 1.00 95.69 189 SER A C 1
ATOM 1500 O O . SER A 1 189 ? 13.406 7.671 10.663 1.00 95.69 189 SER A O 1
ATOM 1502 N N . ALA A 1 190 ? 12.264 8.210 8.809 1.00 97.00 190 ALA A N 1
ATOM 1503 C CA . ALA A 1 190 ? 11.815 9.510 9.300 1.00 97.00 190 ALA A CA 1
ATOM 1504 C C . ALA A 1 190 ? 10.994 9.396 10.600 1.00 97.00 190 ALA A C 1
ATOM 1506 O O . ALA A 1 190 ? 11.094 10.265 11.471 1.00 97.00 190 ALA A O 1
ATOM 1507 N N . LEU A 1 191 ? 10.251 8.297 10.792 1.00 96.50 191 LEU A N 1
ATOM 1508 C CA . LEU A 1 191 ? 9.490 8.050 12.022 1.00 96.50 191 LEU A CA 1
ATOM 1509 C C . LEU A 1 191 ? 10.390 7.902 13.256 1.00 96.50 191 LEU A C 1
ATOM 1511 O O 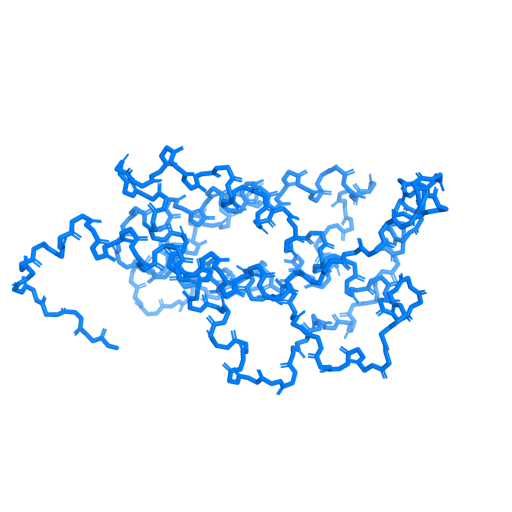. LEU A 1 191 ? 10.005 8.318 14.351 1.00 96.50 191 LEU A O 1
ATOM 1515 N N . CYS A 1 192 ? 11.607 7.376 13.096 1.00 95.94 192 CYS A N 1
ATOM 1516 C CA . CYS A 1 192 ? 12.577 7.223 14.187 1.00 95.94 192 CYS A CA 1
ATOM 1517 C C . CYS A 1 192 ? 13.028 8.567 14.779 1.00 95.94 192 CYS A C 1
ATOM 1519 O O . CYS A 1 192 ? 13.449 8.619 15.935 1.00 95.94 192 CYS A O 1
ATOM 1521 N N . TYR A 1 193 ? 12.897 9.653 14.015 1.00 96.06 193 TYR A N 1
ATOM 1522 C CA . TYR A 1 193 ? 13.255 11.011 14.427 1.00 96.06 193 TYR A CA 1
ATOM 1523 C C . TYR A 1 193 ? 12.047 11.843 14.882 1.00 96.06 193 TYR A C 1
ATOM 1525 O O . TYR A 1 193 ? 12.191 13.021 15.210 1.00 96.06 193 TYR A O 1
ATOM 1533 N N . ALA A 1 194 ? 10.852 11.250 14.943 1.00 95.25 194 ALA A N 1
ATOM 1534 C CA . ALA A 1 194 ? 9.655 11.943 15.396 1.00 95.25 194 ALA A CA 1
ATOM 1535 C C . ALA A 1 194 ? 9.716 12.313 16.892 1.00 95.25 194 ALA A C 1
ATOM 1537 O O . ALA A 1 194 ? 10.340 11.641 17.723 1.00 95.25 194 ALA A O 1
ATOM 1538 N N . SER A 1 195 ? 8.991 13.370 17.270 1.00 92.19 195 SER A N 1
ATOM 1539 C CA . SER A 1 195 ? 8.904 13.834 18.663 1.00 92.19 195 SER A CA 1
ATOM 1540 C C . SER A 1 195 ? 8.187 12.833 19.578 1.00 92.19 195 SER A C 1
ATOM 1542 O O . SER A 1 195 ? 8.567 12.651 20.738 1.00 92.19 195 SER A O 1
ATOM 1544 N N . SER A 1 196 ? 7.179 12.141 19.045 1.00 95.50 196 SER A N 1
ATOM 1545 C CA . SER A 1 196 ? 6.324 11.213 19.787 1.00 95.50 196 SER A CA 1
ATOM 1546 C C . SER A 1 196 ? 6.967 9.833 19.946 1.00 95.50 196 SER A C 1
ATOM 1548 O O . SER A 1 196 ? 7.413 9.229 18.973 1.00 95.50 196 SER A O 1
ATOM 1550 N N . TRP A 1 197 ? 6.978 9.297 21.172 1.00 94.12 197 TRP A N 1
ATOM 1551 C CA . TRP A 1 197 ? 7.653 8.027 21.483 1.00 94.12 197 TRP A CA 1
ATOM 1552 C C . TRP A 1 197 ? 7.059 6.820 20.741 1.00 94.12 197 TRP A C 1
ATOM 1554 O O . TRP A 1 197 ? 7.808 5.946 20.315 1.00 94.12 197 TRP A O 1
ATOM 1564 N N . PHE A 1 198 ? 5.733 6.775 20.568 1.00 92.94 198 PHE A N 1
ATOM 1565 C CA . PHE A 1 198 ? 5.046 5.669 19.893 1.00 92.94 198 PHE A CA 1
ATOM 1566 C C . PHE A 1 198 ? 5.339 5.659 18.388 1.00 92.94 198 PHE A C 1
ATOM 1568 O O . PHE A 1 198 ? 5.549 4.593 17.823 1.00 92.94 198 PHE A O 1
ATOM 1575 N N . VAL A 1 199 ? 5.477 6.839 17.772 1.00 95.69 199 VAL A N 1
ATOM 1576 C CA . VAL A 1 199 ? 5.900 6.984 16.371 1.00 95.69 199 VAL A CA 1
ATOM 1577 C C . VAL A 1 199 ? 7.332 6.481 16.183 1.00 95.69 199 VAL A C 1
ATOM 1579 O O . VAL A 1 199 ? 7.591 5.697 15.273 1.00 95.69 199 VAL A O 1
ATOM 1582 N N . ARG A 1 200 ? 8.254 6.841 17.093 1.00 96.19 200 ARG A N 1
ATOM 1583 C CA . ARG A 1 200 ? 9.631 6.315 17.064 1.00 96.19 200 ARG A CA 1
ATOM 1584 C C . ARG A 1 200 ? 9.675 4.799 17.216 1.00 96.19 200 ARG A C 1
ATOM 1586 O O . ARG A 1 200 ? 10.435 4.141 16.512 1.00 96.19 200 ARG A O 1
ATOM 1593 N N . LEU A 1 201 ? 8.862 4.246 18.120 1.00 94.06 201 LEU A N 1
ATOM 1594 C CA . LEU A 1 201 ? 8.737 2.799 18.289 1.00 94.06 201 LEU A CA 1
ATOM 1595 C C . LEU A 1 201 ? 8.222 2.133 17.007 1.00 94.06 201 LEU A C 1
ATOM 1597 O O . LEU A 1 201 ? 8.747 1.090 16.627 1.00 94.06 201 LEU A O 1
ATOM 1601 N N . GLY A 1 202 ? 7.238 2.731 16.332 1.00 94.44 202 GLY A N 1
ATOM 1602 C CA . GLY A 1 202 ? 6.746 2.282 15.030 1.00 94.44 202 GLY A CA 1
ATOM 1603 C C . GLY A 1 202 ? 7.829 2.292 13.954 1.00 94.44 202 GLY A C 1
ATOM 1604 O O . GLY A 1 202 ? 8.032 1.278 13.292 1.00 94.44 202 GLY A O 1
ATOM 1605 N N . GLY A 1 203 ? 8.587 3.387 13.841 1.00 95.00 203 GLY A N 1
ATOM 1606 C CA . GLY A 1 203 ? 9.734 3.493 12.934 1.00 95.00 203 GLY A CA 1
ATOM 1607 C C . GLY A 1 203 ? 10.788 2.416 13.183 1.00 95.00 203 GLY A C 1
ATOM 1608 O O . GLY A 1 203 ? 11.138 1.667 12.273 1.00 95.00 203 GLY A O 1
ATOM 1609 N N . ALA A 1 204 ? 11.229 2.264 14.435 1.00 94.56 204 ALA A N 1
ATOM 1610 C CA . ALA A 1 204 ? 12.206 1.245 14.818 1.00 94.56 204 ALA A CA 1
ATOM 1611 C C . ALA A 1 204 ? 11.687 -0.180 14.559 1.00 94.56 204 ALA A C 1
ATOM 1613 O O . ALA A 1 204 ? 12.421 -1.023 14.046 1.00 94.56 204 ALA A O 1
ATOM 1614 N N . SER A 1 205 ? 10.409 -0.435 14.862 1.00 93.12 205 SER A N 1
ATOM 1615 C CA . SER A 1 205 ? 9.765 -1.725 14.593 1.00 93.12 205 SER A CA 1
ATOM 1616 C C . SER A 1 205 ? 9.705 -2.012 13.096 1.00 93.12 205 SER A C 1
ATOM 1618 O O . SER A 1 205 ? 9.972 -3.136 12.698 1.00 93.12 205 SER A O 1
ATOM 1620 N N . GLY A 1 206 ? 9.385 -1.014 12.268 1.00 92.62 206 GLY A N 1
ATOM 1621 C CA . GLY A 1 206 ? 9.362 -1.143 10.813 1.00 92.62 206 GLY A CA 1
ATOM 1622 C C . GLY A 1 206 ? 10.748 -1.412 10.225 1.00 92.62 206 GLY A C 1
ATOM 1623 O O . GLY A 1 206 ? 10.897 -2.336 9.431 1.00 92.62 206 GLY A O 1
ATOM 1624 N N . LEU A 1 207 ? 11.775 -0.665 10.652 1.00 92.06 207 LEU A N 1
ATOM 1625 C CA . LEU A 1 207 ? 13.156 -0.858 10.188 1.00 92.06 207 LEU A CA 1
ATOM 1626 C C . LEU A 1 207 ? 13.726 -2.227 10.559 1.00 92.06 207 LEU A C 1
ATOM 1628 O O . LEU A 1 207 ? 14.437 -2.817 9.753 1.00 92.06 207 LEU A O 1
ATOM 1632 N N . MET A 1 208 ? 13.369 -2.766 11.727 1.00 90.50 208 MET A N 1
ATOM 1633 C CA . MET A 1 208 ? 13.778 -4.112 12.140 1.00 90.50 208 MET A CA 1
ATOM 1634 C C . MET A 1 208 ? 13.324 -5.209 11.159 1.00 90.50 208 MET A C 1
ATOM 1636 O O . MET A 1 208 ? 13.873 -6.301 11.180 1.00 90.50 208 MET A O 1
ATOM 1640 N N . TYR A 1 209 ? 12.330 -4.948 10.302 1.00 81.62 209 TYR A N 1
ATOM 1641 C CA . TYR A 1 209 ? 11.921 -5.893 9.257 1.00 81.62 209 TYR A CA 1
ATOM 1642 C C . TYR A 1 209 ? 12.707 -5.768 7.946 1.00 81.62 209 TYR A C 1
ATOM 1644 O O . TYR A 1 209 ? 12.595 -6.659 7.103 1.00 81.62 209 TYR A O 1
ATOM 1652 N N . PHE A 1 210 ? 13.461 -4.683 7.757 1.00 75.00 210 PHE A N 1
ATOM 1653 C CA . PHE A 1 210 ? 14.299 -4.456 6.575 1.00 75.00 210 PHE A CA 1
ATOM 1654 C C . PHE A 1 210 ? 15.775 -4.802 6.795 1.00 75.00 210 PHE A C 1
ATOM 1656 O O . PHE A 1 210 ? 16.462 -5.089 5.817 1.00 75.00 210 PHE A O 1
ATOM 1663 N N . ILE A 1 211 ? 16.241 -4.742 8.047 1.00 60.75 211 ILE A N 1
ATOM 1664 C CA . ILE A 1 211 ? 17.605 -5.078 8.495 1.00 60.75 211 ILE A CA 1
ATOM 1665 C C . ILE A 1 211 ? 17.673 -6.567 8.840 1.00 60.75 211 ILE A C 1
ATOM 1667 O O . ILE A 1 211 ? 18.664 -7.215 8.442 1.00 60.75 211 ILE A O 1
#

Secondary structure (DSSP, 8-state):
-PPPS------HHHHHHHHHHHHHHHHHHS------TTSSTTHHHHHHHHHHGGGG--TTPPPP--S-HHHHHHHHHHHHHHHHHHHSHHHHHHHHHHHHHHHHHHHHHHHHHHTTTTSSS--S-GGGSPPTTHHHHHHHHHHTSS-HHHHHHHHHHHHHHHHHHHHH-S-GGGGGGSHHHHHHHHHHHHHHT-SSHHHHHHHHHHHTTT-

Sequence (211 aa):
MRLDPSHQHYSAQVRQYAMELSRSVLLSSFAPLDFSEKWEIGLKDRFMEQFKRLENAPDSCTVFRCAREGDRGVHSDALMILFCGIVGKDLRSKYIKFFNTTVRYLTLQALLEFTGRAALMSLDHPAQCMDGGILVDAIVTALSDSTKDFCQSAIVGLRHINDVCRVVIPDLEVMPRIPFVRYLIESVSALCYASSWFVRLGGASGLMYFI

InterPro domains:
  IPR046805 Tra1, HEAT repeat ring region [PF20206] (15-210)

Foldseek 3Di:
DDDDPPDPDDPPVVLVVLLVVLLVLLVVQVPPPPPDVVCVVCVVVVLLVLLVCLLVQDLPDAFQAAPPVVSLVSNLVSLLSLLVQCLDPVRVVPCVVVNLVSLLVLLSQRLNSRSDPCPPDVDPCPNNHHHSLSLLVSLLVQLQDPDVSSLVSSLVSLVSSVVNCVVRHPDCVSQCSRNSSVVSLVSLCVQCVDPDPSSVVSSVSSVVSVD

Radius of gyration: 17.81 Å; chains: 1; bounding box: 44×31×51 Å